Protein AF-A0A8S3FQ76-F1 (afdb_monomer)

Mean predicted aligned error: 9.75 Å

Organism: NCBI:txid392030

Nearest PDB structures (foldseek):
  3nsj-assembly1_A  TM=6.686E-01  e=3.987E-09  Mus musculus
  8b6v-assembly1_A  TM=6.939E-01  e=2.059E-08  Pseudomonas monteilii
  8b6u-assembly1_A  TM=6.834E-01  e=2.059E-08  Pseudomonas monteilii
  3ojy-assembly1_B  TM=6.465E-01  e=5.448E-08  Homo sapiens
  7nyd-assembly1_C  TM=5.808E-01  e=1.090E-04  Homo sapiens

Sequence (264 aa):
MLSKKSIPTVAASDAERLEPIVYLFRTEQDFVYLWEQDSGSWLGGELSHIKNMLHAHKTFFIENEAVAIVQHLYPLYTLEIKSTNTNLELNQYAQQAIGQLPFIYDTRTYKDFLDIWGTHVILETLIGGMHEQQALVKDCIFRSTYFTRGLTESELELRLKADLLSRTSMNDSYYDSRRRIILDHRIGGESNVSNIDQWKQSLNSKPALLKINKYTPWSDIVHNSIIKANLQTAITSRIKLAANTRIDELNQVQRYKLDALFVQ

pLDDT: mean 79.11, std 16.37, range [26.08, 97.69]

Solvent-accessible surface area (backbone atoms only — not comparable to full-atom values): 15129 Å² total; per-residue (Å²): 134,83,81,87,76,72,85,78,90,72,62,47,89,59,30,95,65,52,72,59,46,71,47,77,24,77,44,56,63,60,44,54,50,49,66,68,66,42,72,50,57,72,82,47,73,76,63,69,68,52,83,46,61,55,53,42,28,68,75,54,42,73,81,55,22,22,44,33,41,35,39,32,56,40,50,62,40,69,51,68,63,86,60,74,79,77,63,73,86,68,54,72,65,59,49,48,56,60,69,66,57,60,75,68,82,47,73,64,65,53,46,54,49,36,72,74,64,47,62,50,46,79,39,23,29,38,28,16,30,36,43,39,35,33,31,41,31,40,53,60,50,56,55,40,93,87,44,104,58,32,54,50,70,68,59,47,46,55,51,52,44,39,40,72,75,65,73,51,68,91,79,44,68,74,58,59,75,37,46,44,79,79,42,78,51,70,41,40,27,52,90,88,51,85,52,66,69,64,23,58,66,32,21,85,82,34,54,27,85,54,33,46,76,37,66,45,48,54,35,73,62,46,82,53,67,56,51,18,53,45,41,45,50,48,48,52,49,54,54,49,51,56,57,52,54,49,57,57,40,54,55,48,45,54,49,54,57,53,54,60,65,75,76,113

InterPro domains:
  IPR020864 Membrane attack complex component/perforin (MACPF) domain [PF01823] (65-236)
  IPR020864 Membrane attack complex component/perforin (MACPF) domain [PS51412] (1-254)
  IPR020864 Membrane attack complex component/perforin (MACPF) domain [SM00457] (67-240)

Structure (mmCIF, N/CA/C/O backbone):
data_AF-A0A8S3FQ76-F1
#
_entry.id   AF-A0A8S3FQ76-F1
#
loop_
_atom_site.group_PDB
_atom_site.id
_atom_site.type_symbol
_atom_site.label_atom_id
_atom_site.label_alt_id
_atom_site.label_comp_id
_atom_site.label_asym_id
_atom_site.label_entity_id
_atom_site.label_seq_id
_atom_site.pdbx_PDB_ins_code
_atom_site.Cartn_x
_atom_site.Cartn_y
_atom_site.Cartn_z
_atom_site.occupancy
_atom_site.B_iso_or_equiv
_atom_site.auth_seq_id
_atom_site.auth_comp_id
_atom_site.auth_asym_id
_atom_site.auth_atom_id
_atom_site.pdbx_PDB_model_num
ATOM 1 N N . MET A 1 1 ? 18.944 13.936 -3.926 1.00 26.08 1 MET A N 1
ATOM 2 C CA . MET A 1 1 ? 17.759 14.597 -3.339 1.00 26.08 1 MET A CA 1
ATOM 3 C C . MET A 1 1 ? 16.562 14.171 -4.168 1.00 26.08 1 MET A C 1
ATOM 5 O O . MET A 1 1 ? 16.383 14.705 -5.252 1.00 26.08 1 MET A O 1
ATOM 9 N N . LEU A 1 2 ? 15.820 13.156 -3.723 1.00 28.34 2 LEU A N 1
ATOM 10 C CA . LEU A 1 2 ? 14.602 12.721 -4.407 1.00 28.34 2 LEU A CA 1
ATOM 11 C C . LEU A 1 2 ? 13.498 13.754 -4.148 1.00 28.34 2 LEU A C 1
ATOM 13 O O . LEU A 1 2 ? 13.291 14.186 -3.011 1.00 28.34 2 LEU A O 1
ATOM 17 N N . SER A 1 3 ? 12.842 14.191 -5.221 1.00 28.03 3 SER A N 1
ATOM 18 C CA . SER A 1 3 ? 11.685 15.082 -5.164 1.00 28.03 3 SER A CA 1
ATOM 19 C C . SER A 1 3 ? 10.554 14.383 -4.410 1.00 28.03 3 SER A C 1
ATOM 21 O O . SER A 1 3 ? 10.112 13.304 -4.801 1.00 28.03 3 SER A O 1
ATOM 23 N N . LYS A 1 4 ? 10.102 14.995 -3.311 1.00 32.66 4 LYS A N 1
ATOM 24 C CA . LYS A 1 4 ? 8.936 14.562 -2.535 1.00 32.66 4 LYS A CA 1
ATOM 25 C C . LYS A 1 4 ? 7.679 14.724 -3.396 1.00 32.66 4 LYS A C 1
ATOM 27 O O . LYS A 1 4 ? 7.047 15.775 -3.362 1.00 32.66 4 LYS A O 1
ATOM 32 N N . LYS A 1 5 ? 7.309 13.706 -4.172 1.00 37.66 5 LYS A N 1
ATOM 33 C CA . LYS A 1 5 ? 5.981 13.638 -4.793 1.00 37.66 5 LYS A CA 1
ATOM 34 C C . LYS A 1 5 ? 5.039 12.939 -3.811 1.00 37.66 5 LYS A C 1
ATOM 36 O O . LYS A 1 5 ? 5.002 11.718 -3.737 1.00 37.66 5 LYS A O 1
ATOM 41 N N . SER A 1 6 ? 4.324 13.725 -3.008 1.00 36.56 6 SER A N 1
ATOM 42 C CA . SER A 1 6 ? 3.161 13.236 -2.261 1.00 36.56 6 SER A CA 1
ATOM 43 C C . SER A 1 6 ? 2.069 12.805 -3.239 1.00 36.56 6 SER A C 1
ATOM 45 O O . SER A 1 6 ? 1.857 13.496 -4.237 1.00 36.56 6 SER A O 1
ATOM 47 N N . ILE A 1 7 ? 1.336 11.729 -2.936 1.00 41.03 7 ILE A N 1
ATOM 48 C CA . ILE A 1 7 ? 0.125 11.373 -3.690 1.00 41.03 7 ILE A CA 1
ATOM 49 C C . ILE A 1 7 ? -0.867 12.529 -3.551 1.00 41.03 7 ILE A C 1
ATOM 51 O O . ILE A 1 7 ? -1.273 12.823 -2.419 1.00 41.03 7 ILE A O 1
ATOM 55 N N . PRO A 1 8 ? -1.251 13.197 -4.651 1.00 38.00 8 PRO A N 1
ATOM 56 C CA . PRO A 1 8 ? -2.148 14.334 -4.577 1.00 38.00 8 PRO A CA 1
ATOM 57 C C . PRO A 1 8 ? -3.489 13.910 -3.966 1.00 38.00 8 PRO A C 1
ATOM 59 O O . PRO A 1 8 ? -4.050 12.863 -4.295 1.00 38.00 8 PRO A O 1
ATOM 62 N N . THR A 1 9 ? -3.991 14.716 -3.035 1.00 39.69 9 THR A N 1
ATOM 63 C CA . THR A 1 9 ? -5.349 14.589 -2.503 1.00 39.69 9 THR A CA 1
ATOM 64 C C . THR A 1 9 ? -6.285 15.162 -3.559 1.00 39.69 9 THR A C 1
ATOM 66 O O . THR A 1 9 ? -6.394 16.378 -3.686 1.00 39.69 9 THR A O 1
ATOM 69 N N . VAL A 1 10 ? -6.879 14.304 -4.385 1.00 43.31 10 VAL A N 1
ATOM 70 C CA . VAL A 1 10 ? -7.708 14.739 -5.517 1.00 43.31 10 VAL A CA 1
ATOM 71 C C . VAL A 1 10 ? -9.179 14.524 -5.193 1.00 43.31 10 VAL A C 1
ATOM 73 O O . VAL A 1 10 ? -9.569 13.456 -4.721 1.00 43.31 10 VAL A O 1
ATOM 76 N N . ALA A 1 11 ? -9.994 15.555 -5.420 1.00 42.47 11 ALA A N 1
ATOM 77 C CA . ALA A 1 11 ? -11.442 15.446 -5.340 1.00 42.47 11 ALA A CA 1
ATOM 78 C C . ALA A 1 11 ? -11.947 14.516 -6.455 1.00 42.47 11 ALA A C 1
ATOM 80 O O . ALA A 1 11 ? -11.463 14.569 -7.582 1.00 42.47 11 ALA A O 1
ATOM 81 N N . ALA A 1 12 ? -12.950 13.684 -6.165 1.00 42.94 12 ALA A N 1
ATOM 82 C CA . ALA A 1 12 ? -13.504 12.716 -7.118 1.00 42.94 12 ALA A CA 1
ATOM 83 C C . ALA A 1 12 ? -13.986 13.331 -8.455 1.00 42.94 12 ALA A C 1
ATOM 85 O O . ALA A 1 12 ? -14.132 12.615 -9.438 1.00 42.94 12 ALA A O 1
ATOM 86 N N . SER A 1 13 ? -14.202 14.650 -8.520 1.00 40.16 13 SER A N 1
ATOM 87 C CA . SER A 1 13 ? -14.577 15.375 -9.741 1.00 40.16 13 SER A CA 1
ATOM 88 C C . SER A 1 13 ? -13.436 15.591 -10.744 1.00 40.16 13 SER A C 1
ATOM 90 O O . SER A 1 13 ? -13.717 15.913 -11.892 1.00 40.16 13 SER A O 1
ATOM 92 N N . ASP A 1 14 ? -12.173 15.393 -10.351 1.00 42.69 14 ASP A N 1
ATOM 93 C CA . ASP A 1 14 ? -10.998 15.564 -11.228 1.00 42.69 14 ASP A CA 1
ATOM 94 C C . ASP A 1 14 ? -10.453 14.209 -11.746 1.00 42.69 14 ASP A C 1
ATOM 96 O O . ASP A 1 14 ? -9.347 14.112 -12.283 1.00 42.69 14 ASP A O 1
ATOM 100 N N . ALA A 1 15 ? -11.248 13.146 -11.574 1.00 42.22 15 ALA A N 1
ATOM 101 C CA . ALA A 1 15 ? -10.879 11.738 -11.711 1.00 42.22 15 ALA A CA 1
ATOM 102 C C . ALA A 1 15 ? -10.402 11.277 -13.096 1.00 42.22 15 ALA A C 1
ATOM 104 O O . ALA A 1 15 ? -9.680 10.287 -13.189 1.00 42.22 15 ALA A O 1
ATOM 105 N N . GLU A 1 16 ? -10.766 11.977 -14.172 1.00 40.06 16 GLU A N 1
ATOM 106 C CA . GLU A 1 16 ? -10.376 11.588 -15.536 1.00 40.06 16 GLU A CA 1
ATOM 107 C C . GLU A 1 16 ? -8.914 11.934 -15.891 1.00 40.06 16 GLU A C 1
ATOM 109 O O . GLU A 1 16 ? -8.479 11.641 -17.003 1.00 40.06 16 GLU A O 1
ATOM 114 N N . ARG A 1 17 ? -8.141 12.583 -14.999 1.00 50.19 17 ARG A N 1
ATOM 115 C CA . ARG A 1 17 ? -6.857 13.225 -15.366 1.00 50.19 17 ARG A CA 1
ATOM 116 C C . ARG A 1 17 ? -5.687 12.999 -14.407 1.00 50.19 17 ARG A C 1
ATOM 118 O O . ARG A 1 17 ? -4.769 13.820 -14.361 1.00 50.19 17 ARG A O 1
ATOM 125 N N . LEU A 1 18 ? -5.680 11.914 -13.638 1.00 65.88 18 LEU A N 1
ATOM 126 C CA . LEU A 1 18 ? -4.495 11.589 -12.846 1.00 65.88 18 LEU A CA 1
ATOM 127 C C . LEU A 1 18 ? -3.457 10.885 -13.716 1.00 65.88 18 LEU A C 1
ATOM 129 O O . LEU A 1 18 ? -3.478 9.670 -13.862 1.00 65.88 18 LEU A O 1
ATOM 133 N N . GLU A 1 19 ? -2.537 11.670 -14.278 1.00 81.25 19 GLU A N 1
ATOM 134 C CA . GLU A 1 19 ? -1.322 11.153 -14.914 1.00 81.25 19 GLU A CA 1
ATOM 135 C C . GLU A 1 19 ? -0.674 10.063 -14.049 1.00 81.25 19 GLU A C 1
ATOM 137 O O . GLU A 1 19 ? -0.594 10.237 -12.824 1.00 81.25 19 GLU A O 1
ATOM 142 N N . PRO A 1 20 ? -0.162 8.969 -14.648 1.00 88.25 20 PRO A N 1
ATOM 143 C CA . PRO A 1 20 ? 0.472 7.929 -13.865 1.00 88.25 20 PRO A CA 1
ATOM 144 C C . PRO A 1 20 ? 1.609 8.495 -13.010 1.00 88.25 20 PRO A C 1
ATOM 146 O O . PRO A 1 20 ? 2.415 9.326 -13.454 1.00 88.25 20 PRO A O 1
ATOM 149 N N . ILE A 1 21 ? 1.673 8.038 -11.767 1.00 86.00 21 ILE A N 1
ATOM 150 C CA . ILE A 1 21 ? 2.694 8.411 -10.797 1.00 86.00 21 ILE A CA 1
ATOM 151 C C . ILE A 1 21 ? 3.799 7.362 -10.868 1.00 86.00 21 ILE A C 1
ATOM 153 O O . ILE A 1 21 ? 3.519 6.166 -10.893 1.00 86.00 21 ILE A O 1
ATOM 157 N N . VAL A 1 22 ? 5.053 7.815 -10.919 1.00 86.56 22 VAL A N 1
ATOM 158 C CA . VAL A 1 22 ? 6.229 6.941 -10.911 1.00 86.56 22 VAL A CA 1
ATOM 159 C C . VAL A 1 22 ? 6.988 7.134 -9.609 1.00 86.56 22 VAL A C 1
ATOM 161 O O . VAL A 1 22 ? 7.393 8.250 -9.277 1.00 86.56 22 VAL A O 1
ATOM 164 N N . TYR A 1 23 ? 7.229 6.027 -8.921 1.00 86.69 23 TYR A N 1
ATOM 165 C CA . TYR A 1 23 ? 8.162 5.919 -7.812 1.00 86.69 23 TYR A CA 1
ATOM 166 C C . TYR A 1 23 ? 9.391 5.160 -8.284 1.00 86.69 23 TYR A C 1
ATOM 168 O O . TYR A 1 23 ? 9.264 4.094 -8.879 1.00 86.69 23 TYR A O 1
ATOM 176 N N . LEU A 1 24 ? 10.575 5.707 -8.024 1.00 86.69 24 LEU A N 1
ATOM 177 C CA . LEU A 1 24 ? 11.847 5.087 -8.374 1.00 86.69 24 LEU A CA 1
ATOM 178 C C . LEU A 1 24 ? 12.699 4.957 -7.115 1.00 86.69 24 LEU A C 1
ATOM 180 O O . LEU A 1 24 ? 13.081 5.956 -6.506 1.00 86.69 24 LEU A O 1
ATOM 184 N N . PHE A 1 25 ? 13.028 3.723 -6.763 1.00 86.44 25 PHE A N 1
ATOM 185 C CA . PHE A 1 25 ? 13.837 3.373 -5.608 1.00 86.44 25 PHE A CA 1
ATOM 186 C C . PHE A 1 25 ? 15.150 2.786 -6.088 1.00 86.44 25 PHE A C 1
ATOM 188 O O . PHE A 1 25 ? 15.182 1.730 -6.713 1.00 86.44 25 PHE A O 1
ATOM 195 N N . ARG A 1 26 ? 16.252 3.468 -5.789 1.00 85.31 26 ARG A N 1
ATOM 196 C CA . ARG A 1 26 ? 17.594 2.970 -6.120 1.00 85.31 26 ARG A CA 1
ATOM 197 C C . ARG A 1 26 ? 18.199 2.125 -5.009 1.00 85.31 26 ARG A C 1
ATOM 199 O O . ARG A 1 26 ? 19.195 1.449 -5.231 1.00 85.31 26 ARG A O 1
ATOM 206 N N . THR A 1 27 ? 17.614 2.186 -3.818 1.00 79.94 27 THR A N 1
ATOM 207 C CA . THR A 1 27 ? 18.082 1.458 -2.644 1.00 79.94 27 THR A CA 1
ATOM 208 C C . THR A 1 27 ? 16.909 0.849 -1.891 1.00 79.94 27 THR A C 1
ATOM 210 O O . THR A 1 27 ? 15.790 1.369 -1.923 1.00 79.94 27 THR A O 1
ATOM 213 N N . GLU A 1 28 ? 17.176 -0.226 -1.148 1.00 76.81 28 GLU A N 1
ATOM 214 C CA . GLU A 1 28 ? 16.175 -0.827 -0.268 1.00 76.81 28 GLU A CA 1
ATOM 215 C C . GLU A 1 28 ? 15.739 0.119 0.866 1.00 76.81 28 GLU A C 1
ATOM 217 O O . GLU A 1 28 ? 14.625 0.006 1.372 1.00 76.81 28 GLU A O 1
ATOM 222 N N . GLN A 1 29 ? 16.589 1.082 1.241 1.00 75.00 29 GLN A N 1
ATOM 223 C CA . GLN A 1 29 ? 16.270 2.098 2.245 1.00 75.00 29 GLN A CA 1
ATOM 224 C C . GLN A 1 29 ? 15.248 3.108 1.724 1.00 75.00 29 GLN A C 1
ATOM 226 O O . GLN A 1 29 ? 14.269 3.369 2.421 1.00 75.00 29 GLN A O 1
ATOM 231 N N . ASP A 1 30 ? 15.436 3.631 0.506 1.00 77.12 30 ASP A N 1
ATOM 232 C CA . ASP A 1 30 ? 14.462 4.531 -0.132 1.00 77.12 30 ASP A CA 1
ATOM 233 C C . ASP A 1 30 ? 13.100 3.838 -0.272 1.00 77.12 30 ASP A C 1
ATOM 235 O O . ASP A 1 30 ? 12.051 4.441 -0.040 1.00 77.12 30 ASP A O 1
ATOM 239 N N . PHE A 1 31 ? 13.138 2.549 -0.618 1.00 74.56 31 PHE A N 1
ATOM 240 C CA . PHE A 1 31 ? 11.964 1.704 -0.779 1.00 74.56 31 PHE A CA 1
ATOM 241 C C . PHE A 1 31 ? 11.193 1.504 0.534 1.00 74.56 31 PHE A C 1
ATOM 243 O O . PHE A 1 31 ? 10.008 1.831 0.617 1.00 74.56 31 PHE A O 1
ATOM 250 N N . VAL A 1 32 ? 11.865 1.020 1.584 1.00 69.12 32 VAL A N 1
ATOM 251 C CA . VAL A 1 32 ? 11.232 0.784 2.892 1.00 69.12 32 VAL A CA 1
ATOM 252 C C . VAL A 1 32 ? 10.772 2.097 3.532 1.00 69.12 32 VAL A C 1
ATOM 254 O O . VAL A 1 32 ? 9.711 2.132 4.145 1.00 69.12 32 VAL A O 1
ATOM 257 N N . TYR A 1 33 ? 11.515 3.195 3.353 1.00 71.25 33 TYR A N 1
ATOM 258 C CA . TYR A 1 33 ? 11.132 4.500 3.895 1.00 71.25 33 TYR A CA 1
ATOM 259 C C . TYR A 1 33 ? 9.786 4.992 3.347 1.00 71.25 33 TYR A C 1
ATOM 261 O O . TYR A 1 33 ? 8.942 5.442 4.123 1.00 71.25 33 TYR A O 1
ATOM 269 N N . LEU A 1 34 ? 9.561 4.904 2.030 1.00 66.06 34 LEU A N 1
ATOM 270 C CA . LEU A 1 34 ? 8.283 5.315 1.445 1.00 66.06 34 LEU A CA 1
ATOM 271 C C . LEU A 1 34 ? 7.144 4.397 1.902 1.00 66.06 34 LEU A C 1
ATOM 273 O O . LEU A 1 34 ? 6.086 4.894 2.274 1.00 66.06 34 LEU A O 1
ATOM 277 N N . TRP A 1 35 ? 7.382 3.083 1.948 1.00 60.22 35 TRP A N 1
ATOM 278 C CA . TRP A 1 35 ? 6.399 2.105 2.427 1.00 60.22 35 TRP A CA 1
ATOM 279 C C . TRP A 1 35 ? 5.857 2.423 3.827 1.00 60.22 35 TRP A C 1
ATOM 281 O O . TRP A 1 35 ? 4.693 2.169 4.118 1.00 60.22 35 TRP A O 1
ATOM 291 N N . GLU A 1 36 ? 6.676 3.021 4.687 1.00 60.09 36 GLU A N 1
ATOM 292 C CA . GLU A 1 36 ? 6.292 3.335 6.064 1.00 60.09 36 GLU A CA 1
ATOM 293 C C . GLU A 1 36 ? 5.732 4.746 6.253 1.00 60.09 36 GLU A C 1
ATOM 295 O O . GLU A 1 36 ? 4.965 4.980 7.186 1.00 60.09 36 GLU A O 1
ATOM 300 N N . GLN A 1 37 ? 6.153 5.707 5.428 1.00 60.06 37 GLN A N 1
ATOM 301 C CA . GLN A 1 37 ? 5.663 7.086 5.502 1.00 60.06 37 GLN A CA 1
ATOM 302 C C . GLN A 1 37 ? 4.313 7.250 4.806 1.00 60.06 37 GLN A C 1
ATOM 304 O O . GLN A 1 37 ? 3.513 8.102 5.208 1.00 60.06 37 GLN A O 1
ATOM 309 N N . ASP A 1 38 ? 4.045 6.453 3.771 1.00 52.53 38 ASP A N 1
ATOM 310 C CA . ASP A 1 38 ? 2.826 6.584 2.986 1.00 52.53 38 ASP A CA 1
ATOM 311 C C . ASP A 1 38 ? 1.656 5.908 3.719 1.00 52.53 38 ASP A C 1
ATOM 313 O O . ASP A 1 38 ? 1.347 4.727 3.568 1.00 52.53 38 ASP A O 1
ATOM 317 N N . SER A 1 39 ? 1.060 6.709 4.603 1.00 46.12 39 SER A N 1
ATOM 318 C CA . SER A 1 39 ? 0.077 6.395 5.642 1.00 46.12 39 SER A CA 1
ATOM 319 C C . SER A 1 39 ? -1.245 5.847 5.077 1.00 46.12 39 SER A C 1
ATOM 321 O O . SER A 1 39 ? -2.281 6.501 5.157 1.00 46.12 39 SER A O 1
ATOM 323 N N . GLY A 1 40 ? -1.220 4.644 4.501 1.00 46.38 40 GLY A N 1
ATOM 324 C CA . GLY A 1 40 ? -2.387 4.012 3.879 1.00 46.38 40 GLY A CA 1
ATOM 325 C C . GLY A 1 40 ? -2.471 4.172 2.361 1.00 46.38 40 GLY A C 1
ATOM 326 O O . GLY A 1 40 ? -3.561 4.028 1.798 1.00 46.38 40 GLY A O 1
ATOM 327 N N . SER A 1 41 ? -1.346 4.449 1.701 1.00 51.62 41 SER A N 1
ATOM 328 C CA . SER A 1 41 ? -1.237 4.400 0.242 1.00 51.62 41 SER A CA 1
ATOM 329 C C . SER A 1 41 ? -0.807 2.999 -0.179 1.00 51.62 41 SER A C 1
ATOM 331 O O . SER A 1 41 ? 0.215 2.478 0.267 1.00 51.62 41 SER A O 1
ATOM 333 N N . TRP A 1 42 ? -1.624 2.345 -0.996 1.00 52.91 42 TRP A N 1
ATOM 334 C CA . TRP A 1 42 ? -1.342 0.992 -1.453 1.00 52.91 42 TRP A CA 1
ATOM 335 C C . TRP A 1 42 ? -0.188 1.029 -2.468 1.00 52.91 42 TRP A C 1
ATOM 337 O O . TRP A 1 42 ? -0.354 1.545 -3.567 1.00 52.91 42 TRP A O 1
ATOM 347 N N . LEU A 1 43 ? 0.987 0.504 -2.094 1.00 56.25 43 LEU A N 1
ATOM 348 C CA . LEU A 1 43 ? 2.141 0.321 -3.001 1.00 56.25 43 LEU A CA 1
ATOM 349 C C . LEU A 1 43 ? 2.093 -0.998 -3.796 1.00 56.25 43 LEU A C 1
ATOM 351 O O . LEU A 1 43 ? 3.007 -1.269 -4.566 1.00 56.25 43 LEU A O 1
ATOM 355 N N . GLY A 1 44 ? 1.045 -1.794 -3.560 1.00 58.09 44 GLY A N 1
ATOM 356 C CA . GLY A 1 44 ? 0.610 -2.916 -4.381 1.00 58.09 44 GLY A CA 1
ATOM 357 C C . GLY A 1 44 ? 1.551 -4.092 -4.620 1.00 58.09 44 GLY A C 1
ATOM 358 O O . GLY A 1 44 ? 2.735 -4.100 -4.303 1.00 58.09 44 GLY A O 1
ATOM 359 N N . GLY A 1 45 ? 0.973 -5.183 -5.122 1.00 57.09 45 GLY A N 1
ATOM 360 C CA . GLY A 1 45 ? 1.733 -6.243 -5.791 1.00 57.09 45 GLY A CA 1
ATOM 361 C C . GLY A 1 45 ? 2.668 -7.099 -4.938 1.00 57.09 45 GLY A C 1
ATOM 362 O O . GLY A 1 45 ? 2.405 -7.335 -3.759 1.00 57.09 45 GLY A O 1
ATOM 363 N N . GLU A 1 46 ? 3.781 -7.559 -5.527 1.00 52.22 46 GLU A N 1
ATOM 364 C CA . GLU A 1 46 ? 4.827 -8.316 -4.811 1.00 52.22 46 GLU A CA 1
ATOM 365 C C . GLU A 1 46 ? 5.397 -7.528 -3.621 1.00 52.22 46 GLU A C 1
ATOM 367 O O . GLU A 1 46 ? 5.815 -8.108 -2.618 1.00 52.22 46 GLU A O 1
ATOM 372 N N . LEU A 1 47 ? 5.325 -6.199 -3.686 1.00 59.09 47 LEU A N 1
ATOM 373 C CA . LEU A 1 47 ? 5.768 -5.284 -2.637 1.00 59.09 47 LEU A CA 1
ATOM 374 C C . LEU A 1 47 ? 4.893 -5.367 -1.388 1.00 59.09 47 LEU A C 1
ATOM 376 O O . LEU A 1 47 ? 5.409 -5.263 -0.278 1.00 59.09 47 LEU A O 1
ATOM 380 N N . SER A 1 48 ? 3.599 -5.667 -1.538 1.00 59.38 48 SER A N 1
ATOM 381 C CA . SER A 1 48 ? 2.710 -5.949 -0.402 1.00 59.38 48 SER A CA 1
ATOM 382 C C . SER A 1 48 ? 3.061 -7.248 0.342 1.00 59.38 48 SER A C 1
ATOM 384 O O . SER A 1 48 ? 2.638 -7.449 1.480 1.00 59.38 48 SER A O 1
ATOM 386 N N . HIS A 1 49 ? 3.861 -8.123 -0.279 1.00 61.41 49 HIS A N 1
ATOM 387 C CA . HIS A 1 49 ? 4.355 -9.370 0.306 1.00 61.41 49 HIS A CA 1
ATOM 388 C C . HIS A 1 49 ? 5.785 -9.260 0.847 1.00 61.41 49 HIS A C 1
ATOM 390 O O . HIS A 1 49 ? 6.324 -10.238 1.387 1.00 61.41 49 HIS A O 1
ATOM 396 N N . ILE A 1 50 ? 6.412 -8.085 0.736 1.00 67.06 50 ILE A N 1
ATOM 397 C CA . ILE A 1 50 ? 7.702 -7.835 1.363 1.00 67.06 50 ILE A CA 1
ATOM 398 C C . ILE A 1 50 ? 7.523 -7.826 2.873 1.00 67.06 50 ILE A C 1
ATOM 400 O O . ILE A 1 50 ? 6.682 -7.139 3.440 1.00 67.06 50 ILE A O 1
ATOM 404 N N . LYS A 1 51 ? 8.331 -8.663 3.520 1.00 65.94 51 LYS A N 1
ATOM 405 C CA . LYS A 1 51 ? 8.235 -8.939 4.954 1.00 65.94 51 LYS A CA 1
ATOM 406 C C . LYS A 1 51 ? 9.177 -8.052 5.751 1.00 65.94 51 LYS A C 1
ATOM 408 O O . LYS A 1 51 ? 8.875 -7.723 6.887 1.00 65.94 51 LYS A O 1
ATOM 413 N N . ASN A 1 52 ? 10.328 -7.738 5.158 1.00 67.19 52 ASN A N 1
ATOM 414 C CA . ASN A 1 52 ? 11.403 -6.985 5.779 1.00 67.19 52 ASN A CA 1
ATOM 415 C C . ASN A 1 52 ? 12.401 -6.461 4.744 1.00 67.19 52 ASN A C 1
ATOM 417 O O . ASN A 1 52 ? 12.373 -6.847 3.571 1.00 67.19 52 ASN A O 1
ATOM 421 N N . MET A 1 53 ? 13.319 -5.606 5.201 1.00 73.12 53 MET A N 1
ATOM 422 C CA . MET A 1 53 ? 14.338 -4.982 4.352 1.00 73.12 53 MET A CA 1
ATOM 423 C C . MET A 1 53 ? 15.283 -6.002 3.702 1.00 73.12 53 MET A C 1
ATOM 425 O O . MET A 1 53 ? 15.658 -5.838 2.543 1.00 73.12 53 MET A O 1
ATOM 429 N N . LEU A 1 54 ? 15.642 -7.081 4.407 1.00 75.88 54 LEU A N 1
ATOM 430 C CA . LEU A 1 54 ? 16.487 -8.138 3.844 1.00 75.88 54 LEU A CA 1
ATOM 431 C C . LEU A 1 54 ? 15.776 -8.883 2.707 1.00 75.88 54 LEU A C 1
ATOM 433 O O . LEU A 1 54 ? 16.402 -9.192 1.695 1.00 75.88 54 LEU A O 1
ATOM 437 N N . HIS A 1 55 ? 14.476 -9.151 2.857 1.00 75.56 55 HIS A N 1
ATOM 438 C CA . HIS A 1 55 ? 13.645 -9.720 1.803 1.00 75.56 55 HIS A CA 1
ATOM 439 C C . HIS A 1 55 ? 13.583 -8.759 0.611 1.00 75.56 55 HIS A C 1
ATOM 441 O O . HIS A 1 55 ? 13.890 -9.185 -0.492 1.00 75.56 55 HIS A O 1
ATOM 447 N N . ALA A 1 56 ? 13.330 -7.461 0.830 1.00 76.81 56 ALA A N 1
ATOM 448 C CA . ALA A 1 56 ? 13.359 -6.459 -0.242 1.00 76.81 56 ALA A CA 1
ATOM 449 C C . ALA A 1 56 ? 14.698 -6.454 -0.996 1.00 76.81 56 ALA A C 1
ATOM 451 O O . ALA A 1 56 ? 14.723 -6.498 -2.224 1.00 76.81 56 ALA A O 1
ATOM 452 N N . HIS A 1 57 ? 15.815 -6.455 -0.260 1.00 80.25 57 HIS A N 1
ATOM 453 C CA . HIS A 1 57 ? 17.152 -6.458 -0.844 1.00 80.25 57 HIS A CA 1
ATOM 454 C C . HIS A 1 57 ? 17.401 -7.703 -1.703 1.00 80.25 57 HIS A C 1
ATOM 456 O O . HIS A 1 57 ? 17.819 -7.585 -2.852 1.00 80.25 57 HIS A O 1
ATOM 462 N N . LYS A 1 58 ? 17.096 -8.891 -1.169 1.00 81.25 58 LYS A N 1
ATOM 463 C CA . LYS A 1 58 ? 17.279 -10.162 -1.882 1.00 81.25 58 LYS A CA 1
ATOM 464 C C . LYS A 1 58 ? 16.368 -10.301 -3.098 1.00 81.25 58 LYS A C 1
ATOM 466 O O . LYS A 1 58 ? 16.785 -10.912 -4.074 1.00 81.25 58 LYS A O 1
ATOM 471 N N . THR A 1 59 ? 15.155 -9.758 -3.035 1.00 77.62 59 THR A N 1
ATOM 472 C CA . THR A 1 59 ? 14.181 -9.872 -4.125 1.00 77.62 59 THR A CA 1
ATOM 473 C C . THR A 1 59 ? 14.476 -8.891 -5.256 1.00 77.62 59 THR A C 1
ATOM 475 O O . THR A 1 59 ? 14.329 -9.262 -6.417 1.00 77.62 59 THR A O 1
ATOM 478 N N . PHE A 1 60 ? 14.919 -7.666 -4.948 1.00 79.00 60 PHE A N 1
ATOM 479 C CA . PHE A 1 60 ? 14.963 -6.600 -5.956 1.00 79.00 60 PHE A CA 1
ATOM 480 C C . PHE A 1 60 ? 16.305 -5.893 -6.145 1.00 79.00 60 PHE A C 1
ATOM 482 O O . PHE A 1 60 ? 16.540 -5.335 -7.209 1.00 79.00 60 PHE A O 1
ATOM 489 N N . PHE A 1 61 ? 17.182 -5.879 -5.140 1.00 81.44 61 PHE A N 1
ATOM 490 C CA . PHE A 1 61 ? 18.381 -5.027 -5.151 1.00 81.44 61 PHE A CA 1
ATOM 491 C C . PHE A 1 61 ? 19.694 -5.818 -5.235 1.00 81.44 61 PHE A C 1
ATOM 493 O O . PHE A 1 61 ? 20.769 -5.220 -5.217 1.00 81.44 61 PHE A O 1
ATOM 500 N N . ILE A 1 62 ? 19.633 -7.150 -5.332 1.00 79.44 62 ILE A N 1
ATOM 501 C CA . ILE A 1 62 ? 20.824 -8.012 -5.335 1.00 79.44 62 ILE A CA 1
ATOM 502 C C . ILE A 1 62 ? 21.691 -7.835 -6.595 1.00 79.44 62 ILE A C 1
ATOM 504 O O . ILE A 1 62 ? 22.906 -7.993 -6.526 1.00 79.44 62 ILE A O 1
ATOM 508 N N . GLU A 1 63 ? 21.092 -7.450 -7.727 1.00 80.94 63 GLU A N 1
ATOM 509 C CA . GLU A 1 63 ? 21.780 -7.291 -9.020 1.00 80.94 63 GLU A CA 1
ATOM 510 C C . GLU A 1 63 ? 22.111 -5.826 -9.371 1.00 80.94 63 GLU A C 1
ATOM 512 O O . GLU A 1 63 ? 22.311 -5.497 -10.540 1.00 80.94 63 GLU A O 1
ATOM 517 N N . ASN A 1 64 ? 22.185 -4.926 -8.380 1.00 81.25 64 ASN A N 1
ATOM 518 C CA . ASN A 1 64 ? 22.313 -3.476 -8.610 1.00 81.25 64 ASN A CA 1
ATOM 519 C C . ASN A 1 64 ? 21.213 -2.941 -9.552 1.00 81.25 64 ASN A C 1
ATOM 521 O O . ASN A 1 64 ? 21.465 -2.178 -10.491 1.00 81.25 64 ASN A O 1
ATOM 525 N N . GLU A 1 65 ? 19.980 -3.376 -9.309 1.00 87.38 65 GLU A N 1
ATOM 526 C CA . GLU A 1 65 ? 18.787 -2.891 -9.993 1.00 87.38 65 GLU A CA 1
ATOM 527 C C . GLU A 1 65 ? 18.056 -1.882 -9.097 1.00 87.38 65 GLU A C 1
ATOM 529 O O . GLU A 1 65 ? 18.041 -1.991 -7.872 1.00 87.38 65 GLU A O 1
ATOM 534 N N . ALA A 1 66 ? 17.463 -0.873 -9.722 1.00 88.06 66 ALA A N 1
ATOM 535 C CA . ALA A 1 66 ? 16.483 0.006 -9.115 1.00 88.06 66 ALA A CA 1
ATOM 536 C C . ALA A 1 66 ? 15.081 -0.587 -9.302 1.00 88.06 66 ALA A C 1
ATOM 538 O O . ALA A 1 66 ? 14.778 -1.175 -10.340 1.00 88.06 66 ALA A O 1
ATOM 539 N N . VAL A 1 67 ? 14.205 -0.374 -8.326 1.00 88.25 67 VAL A N 1
ATOM 540 C CA . VAL A 1 67 ? 12.783 -0.720 -8.412 1.00 88.25 67 VAL A CA 1
ATOM 541 C C . VAL A 1 67 ? 12.010 0.504 -8.866 1.00 88.25 67 VAL A C 1
ATOM 543 O O . VAL A 1 67 ? 12.139 1.575 -8.278 1.00 88.25 67 VAL A O 1
ATOM 546 N N . ALA A 1 68 ? 11.176 0.347 -9.881 1.00 89.12 68 ALA A N 1
ATOM 547 C CA . ALA A 1 68 ? 10.207 1.341 -10.297 1.00 89.12 68 ALA A CA 1
ATOM 548 C C . ALA A 1 68 ? 8.784 0.823 -10.071 1.00 89.12 68 ALA A C 1
ATOM 550 O O . ALA A 1 68 ? 8.473 -0.306 -10.443 1.00 89.12 68 ALA A O 1
ATOM 551 N N . ILE A 1 69 ? 7.920 1.663 -9.505 1.00 87.25 69 ILE A N 1
ATOM 552 C CA . ILE A 1 69 ? 6.478 1.425 -9.409 1.00 87.25 69 ILE A CA 1
ATOM 553 C C . ILE A 1 69 ? 5.784 2.520 -10.203 1.00 87.25 69 ILE A C 1
ATOM 555 O O . ILE A 1 69 ? 6.027 3.705 -9.975 1.00 87.25 69 ILE A O 1
ATOM 559 N N . VAL A 1 70 ? 4.913 2.126 -11.121 1.00 89.25 70 VAL A N 1
ATOM 560 C CA . VAL A 1 70 ? 4.085 3.029 -11.916 1.00 89.25 70 VAL A CA 1
ATOM 561 C C . VAL A 1 70 ? 2.635 2.759 -11.568 1.00 89.25 70 VAL A C 1
ATOM 563 O O . VAL A 1 70 ? 2.169 1.637 -11.733 1.00 89.25 70 VAL A O 1
ATOM 566 N N . GLN A 1 71 ? 1.919 3.777 -11.106 1.00 88.00 71 GLN A N 1
ATOM 567 C CA . GLN A 1 71 ? 0.528 3.661 -10.677 1.00 88.00 71 GLN A CA 1
ATOM 568 C C . GLN A 1 71 ? -0.346 4.655 -11.431 1.00 88.00 71 GLN A C 1
ATOM 570 O O . GLN A 1 71 ? -0.055 5.848 -11.455 1.00 88.00 71 GLN A O 1
ATOM 575 N N . HIS A 1 72 ? -1.444 4.180 -12.008 1.00 89.44 72 HIS A N 1
ATOM 576 C CA . HIS A 1 72 ? -2.480 5.018 -12.603 1.00 89.44 72 HIS A CA 1
ATOM 577 C C . HIS A 1 72 ? -3.803 4.770 -11.885 1.00 89.44 72 HIS A C 1
ATOM 579 O O . HIS A 1 72 ? -4.403 3.697 -11.997 1.00 89.44 72 HIS A O 1
ATOM 585 N N . LEU A 1 73 ? -4.220 5.771 -11.112 1.00 86.75 73 LEU A N 1
ATOM 586 C CA . LEU A 1 73 ? -5.447 5.759 -10.327 1.00 86.75 73 LEU A CA 1
ATOM 587 C C . LEU A 1 73 ? -6.644 6.141 -11.200 1.00 86.75 73 LEU A C 1
ATOM 589 O O . LEU A 1 73 ? -6.597 7.122 -11.934 1.00 86.75 73 LEU A O 1
ATOM 593 N N . TYR A 1 74 ? -7.738 5.409 -11.028 1.00 88.44 74 TYR A N 1
ATOM 594 C CA . TYR A 1 74 ? -9.048 5.670 -11.618 1.00 88.44 74 TYR A CA 1
ATOM 595 C C . TYR A 1 74 ? -10.050 5.887 -10.477 1.00 88.44 74 TYR A C 1
ATOM 597 O O . TYR A 1 74 ? -10.795 4.964 -10.127 1.00 88.44 74 TYR A O 1
ATOM 605 N N . PRO A 1 75 ? -10.019 7.051 -9.805 1.00 86.06 75 PRO A N 1
ATOM 606 C CA . PRO A 1 75 ? -10.902 7.307 -8.677 1.00 86.06 75 PRO A CA 1
ATOM 607 C C . PRO A 1 75 ? -12.355 7.442 -9.143 1.00 86.06 75 PRO A C 1
ATOM 609 O O . PRO A 1 75 ? -12.625 7.957 -10.221 1.00 86.06 75 PRO A O 1
ATOM 612 N N . LEU A 1 76 ? -13.300 6.984 -8.326 1.00 88.75 76 LEU A N 1
ATOM 613 C CA . LEU A 1 76 ? -14.735 7.109 -8.597 1.00 88.75 76 LEU A CA 1
ATOM 614 C C . LEU A 1 76 ? -15.406 8.043 -7.596 1.00 88.75 76 LEU A C 1
ATOM 616 O O . LEU A 1 76 ? -16.150 8.940 -7.978 1.00 88.75 76 LEU A O 1
ATOM 620 N N . TYR A 1 77 ? -15.158 7.829 -6.306 1.00 87.06 77 TYR A N 1
ATOM 621 C CA . TYR A 1 77 ? -15.726 8.640 -5.234 1.00 87.06 77 TYR A CA 1
ATOM 622 C C . TYR A 1 77 ? -14.923 8.490 -3.943 1.00 87.06 77 TYR A C 1
ATOM 624 O O . TYR A 1 77 ? -14.194 7.518 -3.746 1.00 87.06 77 TYR A O 1
ATOM 632 N N . THR A 1 78 ? -15.089 9.450 -3.039 1.00 88.50 78 THR A N 1
ATOM 633 C CA . THR A 1 78 ? -14.604 9.346 -1.661 1.00 88.50 78 THR A CA 1
ATOM 634 C C . THR A 1 78 ? -15.749 8.869 -0.779 1.00 88.50 78 THR A C 1
ATOM 636 O O . THR A 1 78 ? -16.836 9.447 -0.803 1.00 88.50 78 THR A O 1
ATOM 639 N N . LEU A 1 79 ? -15.514 7.814 -0.003 1.00 88.38 79 LEU A N 1
ATOM 640 C CA . LEU A 1 79 ? -16.428 7.375 1.042 1.00 88.38 79 LEU A CA 1
ATOM 641 C C . LEU A 1 79 ? -15.967 7.977 2.365 1.00 88.38 79 LEU A C 1
ATOM 643 O O . LEU A 1 79 ? -14.866 7.688 2.826 1.00 88.38 79 LEU A O 1
ATOM 647 N N . GLU A 1 80 ? -16.822 8.796 2.968 1.00 89.50 80 GLU A N 1
ATOM 648 C CA . GLU A 1 80 ? -16.588 9.408 4.273 1.00 89.50 80 GLU A CA 1
ATOM 649 C C . GLU A 1 80 ? -17.687 8.984 5.246 1.00 89.50 80 GLU A C 1
ATOM 651 O O . GLU A 1 80 ? -18.883 9.151 4.988 1.00 89.50 80 GLU A O 1
ATOM 656 N N . ILE A 1 81 ? -17.280 8.460 6.399 1.00 84.94 81 I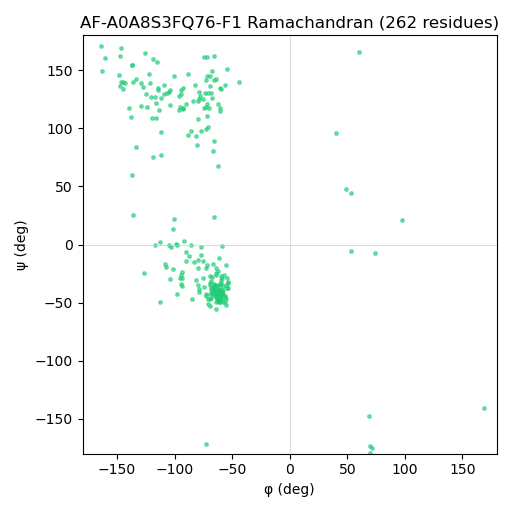LE A N 1
ATOM 657 C CA . ILE A 1 81 ? -18.183 8.222 7.514 1.00 84.94 81 ILE A CA 1
ATOM 658 C C . ILE A 1 81 ? -18.388 9.556 8.226 1.00 84.94 81 ILE A C 1
ATOM 660 O O . ILE A 1 81 ? -17.497 10.051 8.922 1.00 84.94 81 ILE A O 1
ATOM 664 N N . LYS A 1 82 ? -19.588 10.126 8.072 1.00 72.94 82 LYS A N 1
ATOM 665 C CA . LYS A 1 82 ? -20.021 11.335 8.784 1.00 72.94 82 LYS A CA 1
ATOM 666 C C . LYS A 1 82 ? -20.155 11.043 10.279 1.00 72.94 82 LYS A C 1
ATOM 668 O O . LYS A 1 82 ? -21.244 10.798 10.783 1.00 72.94 82 LYS A O 1
ATOM 673 N N . SER A 1 83 ? -19.037 11.051 10.993 1.00 60.28 83 SER A N 1
ATOM 674 C CA . SER A 1 83 ? -19.029 10.954 12.447 1.00 60.28 83 SER A CA 1
ATOM 675 C C . SER A 1 83 ? -19.195 12.352 13.029 1.00 60.28 83 SER A C 1
ATOM 677 O O . SER A 1 83 ? -18.242 13.126 13.127 1.00 60.28 83 SER A O 1
ATOM 679 N N . THR A 1 84 ? -20.422 12.706 13.402 1.00 53.84 84 THR A N 1
ATOM 680 C CA . THR A 1 84 ? -20.646 13.823 14.320 1.00 53.84 84 THR A CA 1
ATOM 681 C C . THR A 1 84 ? -20.206 13.361 15.703 1.00 53.84 84 THR A C 1
ATOM 683 O O . THR A 1 84 ? -20.936 12.627 16.356 1.00 53.84 84 THR A O 1
ATOM 686 N N . ASN A 1 85 ? -18.995 13.748 16.110 1.00 51.38 85 ASN A N 1
ATOM 687 C CA . ASN A 1 85 ? -18.435 13.594 17.454 1.00 51.38 85 ASN A CA 1
ATOM 688 C C . ASN A 1 85 ? -18.759 12.253 18.155 1.00 51.38 85 ASN A C 1
ATOM 690 O O . ASN A 1 85 ? -19.752 12.116 18.866 1.00 51.38 85 ASN A O 1
ATOM 694 N N . THR A 1 86 ? -17.831 11.298 18.051 1.00 53.91 86 THR A N 1
ATOM 695 C CA . THR A 1 86 ? -17.649 10.126 18.943 1.00 53.91 86 THR A CA 1
ATOM 696 C C . THR A 1 86 ? -18.632 8.952 18.868 1.00 53.91 86 THR A C 1
ATOM 698 O O . THR A 1 86 ? -18.325 7.912 19.443 1.00 53.91 86 THR A O 1
ATOM 701 N N . ASN A 1 87 ? -19.732 9.024 18.115 1.00 62.72 87 ASN A N 1
ATOM 702 C CA . ASN A 1 87 ? -20.670 7.896 18.002 1.00 62.72 87 ASN A CA 1
ATOM 703 C C . ASN A 1 87 ? -20.665 7.284 16.599 1.00 62.72 87 ASN A C 1
ATOM 705 O O . ASN A 1 87 ? -21.563 7.513 15.794 1.00 62.72 87 ASN A O 1
ATOM 709 N N . LEU A 1 88 ? -19.630 6.492 16.309 1.00 79.06 88 LEU A N 1
ATOM 710 C CA . LEU A 1 88 ? -19.670 5.559 15.184 1.00 79.06 88 LEU A CA 1
ATOM 711 C C . LEU A 1 88 ? -20.611 4.408 15.542 1.00 79.06 88 LEU A C 1
ATOM 713 O O . LEU A 1 88 ? -20.383 3.704 16.527 1.00 79.06 88 LEU A O 1
ATOM 717 N N . GLU A 1 89 ? -21.655 4.203 14.743 1.00 83.56 89 GLU A N 1
ATOM 718 C CA . GLU A 1 89 ? -22.525 3.039 14.892 1.00 83.56 89 GLU A CA 1
ATOM 719 C C . GLU A 1 89 ? -21.777 1.783 14.439 1.00 83.56 89 GLU A C 1
ATOM 721 O O . GLU A 1 89 ? -21.609 1.503 13.252 1.00 83.56 89 GLU A O 1
ATOM 726 N N . LEU A 1 90 ? -21.278 1.029 15.417 1.00 86.62 90 LEU A N 1
ATOM 727 C CA . LEU A 1 90 ? -20.630 -0.252 15.176 1.00 86.62 90 LEU A CA 1
ATOM 728 C C . LEU A 1 90 ? -21.667 -1.308 14.798 1.00 86.62 90 LEU A C 1
ATOM 730 O O . LEU A 1 90 ? -22.737 -1.377 15.401 1.00 86.62 90 LEU A O 1
ATOM 734 N N . ASN A 1 91 ? -21.328 -2.185 13.853 1.00 89.56 91 ASN A N 1
ATOM 735 C CA . ASN A 1 91 ? -22.160 -3.353 13.568 1.00 89.56 91 ASN A CA 1
ATOM 736 C C . ASN A 1 91 ? -22.176 -4.333 14.762 1.00 89.56 91 ASN A C 1
ATOM 738 O O . ASN A 1 91 ? -21.294 -4.300 15.624 1.00 89.56 91 ASN A O 1
ATOM 742 N N . GLN A 1 92 ? -23.155 -5.243 14.787 1.00 93.88 92 GLN A N 1
ATOM 743 C CA . GLN A 1 92 ? -23.339 -6.196 15.892 1.00 93.88 92 GLN A CA 1
ATOM 744 C C . GLN A 1 92 ? -22.089 -7.039 16.200 1.00 93.88 92 GLN A C 1
ATOM 746 O O . GLN A 1 92 ? -21.813 -7.328 17.360 1.00 93.88 92 GLN A O 1
ATOM 751 N N . TYR A 1 93 ? -21.305 -7.400 15.181 1.00 93.94 93 TYR A N 1
ATOM 752 C CA . TYR A 1 93 ? -20.117 -8.236 15.347 1.00 93.94 93 TYR A CA 1
ATOM 753 C C . TYR A 1 93 ? -18.980 -7.468 16.021 1.00 93.94 93 TYR A C 1
ATOM 755 O O . TYR A 1 93 ? -18.347 -7.985 16.938 1.00 93.94 93 TYR A O 1
ATOM 763 N N . ALA A 1 94 ? -18.758 -6.218 15.614 1.00 91.56 94 ALA A N 1
ATOM 764 C CA . ALA A 1 94 ? -17.772 -5.340 16.233 1.00 91.56 94 ALA A CA 1
ATOM 765 C C . ALA A 1 94 ? -18.150 -5.027 17.689 1.00 91.56 94 ALA A C 1
ATOM 767 O O . ALA A 1 94 ? -17.299 -5.091 18.575 1.00 91.56 94 ALA A O 1
ATOM 768 N N . GLN A 1 95 ? -19.435 -4.760 17.953 1.00 92.19 95 GLN A N 1
ATOM 769 C CA . GLN A 1 95 ? -19.939 -4.548 19.313 1.00 92.19 95 GLN A CA 1
ATOM 770 C C . GLN A 1 95 ? -19.710 -5.774 20.205 1.00 92.19 95 GLN A C 1
ATOM 772 O O . GLN A 1 95 ? -19.206 -5.639 21.319 1.00 92.19 95 GLN A O 1
ATOM 777 N N . GLN A 1 96 ? -20.033 -6.973 19.710 1.00 94.12 96 GLN A N 1
ATOM 778 C CA . GLN A 1 96 ? -19.805 -8.223 20.438 1.00 94.12 96 GLN A CA 1
ATOM 779 C C . GLN A 1 96 ?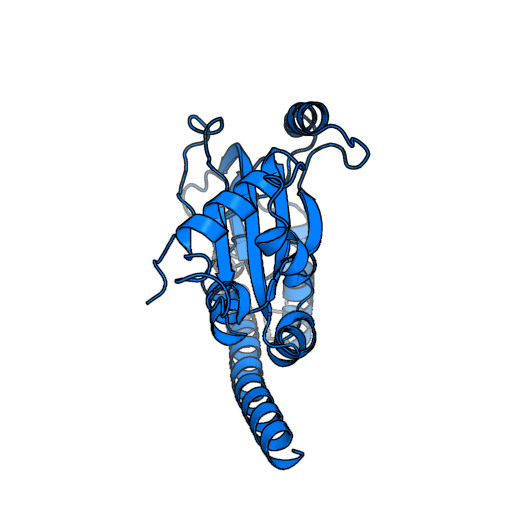 -18.318 -8.479 20.689 1.00 94.12 96 GLN A C 1
ATOM 781 O O . GLN A 1 96 ? -17.950 -8.830 21.806 1.00 94.12 96 GLN A O 1
ATOM 786 N N . ALA A 1 97 ? -17.461 -8.266 19.687 1.00 94.31 97 ALA A N 1
ATOM 787 C CA . ALA A 1 97 ? -16.020 -8.457 19.825 1.00 94.31 97 ALA A CA 1
ATOM 788 C C . ALA A 1 97 ? -15.422 -7.534 20.898 1.00 94.31 97 ALA A C 1
ATOM 790 O O . ALA A 1 97 ? -14.661 -7.993 21.745 1.00 94.31 97 ALA A O 1
ATOM 791 N N . ILE A 1 98 ? -15.819 -6.256 20.919 1.00 94.12 98 ILE A N 1
ATOM 792 C CA . ILE A 1 98 ? -15.416 -5.314 21.975 1.00 94.12 98 ILE A CA 1
ATOM 793 C C . ILE A 1 98 ? -15.978 -5.743 23.334 1.00 94.12 98 ILE A C 1
ATOM 795 O O . ILE A 1 98 ? -15.264 -5.692 24.332 1.00 94.12 98 ILE A O 1
ATOM 799 N N . GLY A 1 99 ? -17.236 -6.189 23.381 1.00 93.12 99 GLY A N 1
ATOM 800 C CA . GLY A 1 99 ? -17.890 -6.650 24.607 1.00 93.12 99 GLY A CA 1
ATOM 801 C C . GLY A 1 99 ? -17.254 -7.896 25.233 1.00 93.12 99 GLY A C 1
ATOM 802 O O . GLY A 1 99 ? -17.447 -8.134 26.422 1.00 93.12 99 GLY A O 1
ATOM 803 N N . GLN A 1 100 ? -16.487 -8.673 24.463 1.00 94.75 100 GLN A N 1
ATOM 804 C CA . GLN A 1 100 ? -15.748 -9.842 24.951 1.00 94.75 100 GLN A CA 1
ATOM 805 C C . GLN A 1 100 ? -14.324 -9.524 25.425 1.00 94.75 100 GLN A C 1
ATOM 807 O O . GLN A 1 100 ? -13.662 -10.400 25.984 1.00 94.75 100 GLN A O 1
ATOM 812 N N . LEU A 1 101 ? -13.836 -8.294 25.235 1.00 97.00 101 LEU A N 1
ATOM 813 C CA . LEU A 1 101 ? -12.514 -7.913 25.723 1.00 97.00 101 LEU A CA 1
ATOM 814 C C . LEU A 1 101 ? -12.501 -7.873 27.262 1.00 97.00 101 LEU A C 1
ATOM 816 O O . LEU A 1 101 ? -13.372 -7.245 27.870 1.00 97.00 101 LEU A O 1
ATOM 820 N N . PRO A 1 102 ? -11.515 -8.507 27.924 1.00 96.81 102 PRO A N 1
ATOM 821 C CA . PRO A 1 102 ? -11.465 -8.533 29.376 1.00 96.81 102 PRO A CA 1
ATOM 822 C C . PRO A 1 102 ? -11.073 -7.163 29.943 1.00 96.81 102 PRO A C 1
ATOM 824 O O . PRO A 1 102 ? -10.247 -6.438 29.377 1.00 96.81 102 PRO A O 1
ATOM 827 N N . PHE A 1 103 ? -11.645 -6.823 31.103 1.00 96.81 103 PHE A N 1
ATOM 828 C CA . PHE A 1 103 ? -11.291 -5.609 31.848 1.00 96.81 103 PHE A CA 1
ATOM 829 C C . PHE A 1 103 ? -9.861 -5.661 32.396 1.00 96.81 103 PHE A C 1
ATOM 831 O O . PHE A 1 103 ? -9.161 -4.651 32.406 1.00 96.81 103 PHE A O 1
ATOM 838 N N . ILE A 1 104 ? -9.413 -6.842 32.826 1.00 96.88 104 ILE A N 1
ATOM 839 C CA . ILE A 1 104 ? -8.011 -7.077 33.172 1.00 96.88 104 ILE A CA 1
ATOM 840 C C . ILE A 1 104 ? -7.245 -7.255 31.864 1.00 96.88 104 ILE A C 1
ATOM 842 O O . ILE A 1 104 ? -7.647 -8.054 31.020 1.00 96.88 104 ILE A O 1
ATOM 846 N N . TYR A 1 105 ? -6.158 -6.502 31.696 1.00 96.25 105 TYR A N 1
ATOM 847 C CA . TYR A 1 105 ? -5.356 -6.562 30.482 1.00 96.25 105 TYR A CA 1
ATOM 848 C C . TYR A 1 105 ? -4.793 -7.971 30.264 1.00 96.25 105 TYR A C 1
ATOM 850 O O . TYR A 1 105 ? -3.952 -8.439 31.032 1.00 96.25 105 TYR A O 1
ATOM 858 N N . ASP A 1 106 ? -5.244 -8.617 29.191 1.00 95.88 106 ASP A N 1
ATOM 859 C CA . ASP A 1 106 ? -4.715 -9.888 28.713 1.00 95.88 106 ASP A CA 1
ATOM 860 C C . ASP A 1 106 ? -4.089 -9.701 27.329 1.00 95.88 106 ASP A C 1
ATOM 862 O O . ASP A 1 106 ? -4.779 -9.504 26.327 1.00 95.88 106 ASP A O 1
ATOM 866 N N . THR A 1 107 ? -2.761 -9.778 27.269 1.00 94.56 107 THR A N 1
ATOM 867 C CA . THR A 1 107 ? -1.995 -9.534 26.041 1.00 94.56 107 THR A CA 1
ATOM 868 C C . THR A 1 107 ? -2.466 -10.405 24.877 1.00 94.56 107 THR A C 1
ATOM 870 O O . THR A 1 107 ? -2.487 -9.934 23.741 1.00 94.56 107 THR A O 1
ATOM 873 N N . ARG A 1 108 ? -2.841 -11.665 25.136 1.00 95.38 108 ARG A N 1
ATOM 874 C CA . ARG A 1 108 ? -3.247 -12.601 24.085 1.00 95.38 108 ARG A CA 1
ATOM 875 C C . ARG A 1 108 ? -4.584 -12.202 23.472 1.00 95.38 108 ARG A C 1
ATOM 877 O O . ARG A 1 108 ? -4.648 -12.011 22.265 1.00 95.38 108 ARG A O 1
ATOM 884 N N . THR A 1 109 ? -5.611 -11.997 24.289 1.00 96.31 109 THR A N 1
ATOM 885 C CA . THR A 1 109 ? -6.957 -11.658 23.807 1.00 96.31 109 THR A CA 1
ATOM 886 C C . THR A 1 109 ? -6.969 -10.334 23.044 1.00 96.31 109 THR A C 1
ATOM 888 O O . THR A 1 109 ? -7.571 -10.233 21.976 1.00 96.31 109 THR A O 1
ATOM 891 N N . TYR A 1 110 ? -6.256 -9.316 23.538 1.00 96.75 110 TYR A N 1
ATOM 892 C CA . TYR A 1 110 ? -6.157 -8.038 22.828 1.00 96.75 110 TYR A CA 1
ATOM 893 C C . TYR A 1 110 ? -5.340 -8.157 21.537 1.00 96.75 110 TYR A C 1
ATOM 895 O O . TYR A 1 110 ? -5.672 -7.508 20.547 1.00 96.75 110 TYR A O 1
ATOM 903 N N . LYS A 1 111 ? -4.297 -8.996 21.505 1.00 94.25 111 LYS A N 1
ATOM 904 C CA . LYS A 1 111 ? -3.574 -9.289 20.263 1.00 94.25 111 LYS A CA 1
ATOM 905 C C . LYS A 1 111 ? -4.490 -9.959 19.239 1.00 94.25 111 LYS A C 1
ATOM 907 O O . LYS A 1 111 ? -4.534 -9.486 18.107 1.00 94.25 111 LYS A O 1
ATOM 912 N N . ASP A 1 112 ? -5.232 -10.986 19.646 1.00 94.62 112 ASP A N 1
ATOM 913 C CA . ASP A 1 112 ? -6.147 -11.729 18.775 1.00 94.62 112 ASP A CA 1
ATOM 914 C C . ASP A 1 112 ? -7.235 -10.797 18.208 1.00 94.62 112 ASP A C 1
ATOM 916 O O . ASP A 1 112 ? -7.527 -10.828 17.013 1.00 94.62 112 ASP A O 1
ATOM 920 N N . PHE A 1 113 ? -7.765 -9.879 19.026 1.00 95.75 113 PHE A N 1
ATOM 921 C CA . PHE A 1 113 ? -8.673 -8.829 18.554 1.00 95.75 113 PHE A CA 1
ATOM 922 C C . PHE A 1 113 ? -8.033 -7.961 17.461 1.00 95.75 113 PHE A C 1
ATOM 924 O O . PHE A 1 113 ? -8.630 -7.767 16.403 1.00 95.75 113 PHE A O 1
ATOM 931 N N . LEU A 1 114 ? -6.812 -7.463 17.684 1.00 94.38 114 LEU A N 1
ATOM 932 C CA . LEU A 1 114 ? -6.105 -6.619 16.712 1.00 94.38 114 LEU A CA 1
ATOM 933 C C . LEU A 1 114 ? -5.673 -7.385 15.450 1.00 94.38 114 LEU A C 1
ATOM 935 O O . LEU A 1 114 ? -5.530 -6.770 14.396 1.00 94.38 114 LEU A O 1
ATOM 939 N N . ASP A 1 115 ? -5.445 -8.696 15.541 1.00 90.06 115 ASP A N 1
ATOM 940 C CA . ASP A 1 115 ? -5.150 -9.554 14.386 1.00 90.06 115 ASP A CA 1
ATOM 941 C C . ASP A 1 115 ? -6.377 -9.726 13.478 1.00 90.06 115 ASP A C 1
ATOM 943 O O . ASP A 1 115 ? -6.227 -9.796 12.261 1.00 90.06 115 ASP A O 1
ATOM 947 N N . ILE A 1 116 ? -7.585 -9.737 14.052 1.00 91.75 116 ILE A N 1
ATOM 948 C CA . ILE A 1 116 ? -8.842 -9.885 13.304 1.00 91.75 116 ILE A CA 1
ATOM 949 C C . ILE A 1 116 ? -9.346 -8.538 12.771 1.00 91.75 116 ILE A C 1
ATOM 951 O O . ILE A 1 116 ? -9.741 -8.433 11.612 1.00 91.75 116 ILE A O 1
ATOM 955 N N . TRP A 1 117 ? -9.355 -7.507 13.616 1.00 92.19 117 TRP A N 1
ATOM 956 C CA . TRP A 1 117 ? -10.026 -6.231 13.337 1.00 92.19 117 TRP A CA 1
ATOM 957 C C . TRP A 1 117 ? -9.074 -5.102 12.936 1.00 92.19 117 TRP A C 1
ATOM 959 O O . TRP A 1 117 ? -9.515 -3.985 12.658 1.00 92.19 117 TRP A O 1
ATOM 969 N N . GLY A 1 118 ? -7.768 -5.366 12.928 1.00 90.94 118 GLY A N 1
ATOM 970 C CA . GLY A 1 118 ? -6.749 -4.347 12.723 1.00 90.94 118 GLY A CA 1
ATOM 971 C C .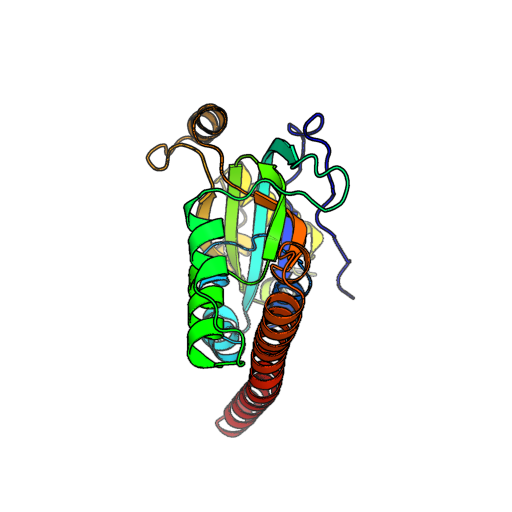 GLY A 1 118 ? -6.605 -3.400 13.917 1.00 90.94 118 GLY A C 1
ATOM 972 O O . GLY A 1 118 ? -7.212 -3.560 14.973 1.00 90.94 118 GLY A O 1
ATOM 973 N N . THR A 1 119 ? -5.757 -2.386 13.755 1.00 90.94 119 THR A N 1
ATOM 974 C CA . THR A 1 119 ? -5.466 -1.389 14.803 1.00 90.94 119 THR A CA 1
ATOM 975 C C . THR A 1 119 ? -6.332 -0.137 14.708 1.00 90.94 119 THR A C 1
ATOM 977 O O . THR A 1 119 ? -6.540 0.542 15.715 1.00 90.94 119 THR A O 1
ATOM 980 N N . HIS A 1 120 ? -6.852 0.155 13.518 1.00 90.31 120 HIS A N 1
ATOM 981 C CA . HIS A 1 120 ? -7.601 1.367 13.214 1.00 90.31 120 HIS A CA 1
ATOM 982 C C . HIS A 1 120 ? -8.832 1.047 12.370 1.00 90.31 120 HIS A C 1
ATOM 984 O O . HIS A 1 120 ? -8.847 0.081 11.610 1.00 90.31 120 HIS A O 1
ATOM 990 N N . VAL A 1 121 ? -9.832 1.915 12.475 1.00 88.75 121 VAL A N 1
ATOM 991 C CA . VAL A 1 121 ? -11.019 1.935 11.624 1.00 88.75 121 VAL A CA 1
ATOM 992 C C . VAL A 1 121 ? -10.888 3.077 10.628 1.00 88.75 121 VAL A C 1
ATOM 994 O O . VAL A 1 121 ? -10.539 4.203 10.987 1.00 88.75 121 VAL A O 1
ATOM 997 N N . ILE A 1 122 ? -11.166 2.774 9.365 1.00 88.25 122 ILE A N 1
ATOM 998 C CA . ILE A 1 122 ? -11.130 3.729 8.259 1.00 88.25 122 ILE A CA 1
ATOM 999 C C . ILE A 1 122 ? -12.365 4.630 8.349 1.00 88.25 122 ILE A C 1
ATOM 1001 O O . ILE A 1 122 ? -13.490 4.140 8.405 1.00 88.25 122 ILE A O 1
ATOM 1005 N N . LEU A 1 123 ? -12.147 5.944 8.371 1.00 86.31 123 LEU A N 1
ATOM 1006 C CA . LEU A 1 123 ? -13.200 6.963 8.415 1.00 86.31 123 LEU A CA 1
ATOM 1007 C C . LEU A 1 123 ? -13.411 7.641 7.067 1.00 86.31 123 LEU A C 1
ATOM 1009 O O . LEU A 1 123 ? -14.513 8.092 6.779 1.00 86.31 123 LEU A O 1
ATOM 1013 N N . GLU A 1 124 ? -12.362 7.729 6.258 1.00 87.81 124 GLU A N 1
ATOM 1014 C CA . GLU A 1 124 ? -12.425 8.327 4.934 1.00 87.81 124 GLU A CA 1
ATOM 1015 C C . GLU A 1 124 ? -11.498 7.571 3.991 1.00 87.81 124 GLU A C 1
ATOM 1017 O O . GLU A 1 124 ? -10.342 7.288 4.329 1.00 87.81 124 GLU A O 1
ATOM 1022 N N . THR A 1 125 ? -11.996 7.248 2.803 1.00 86.69 125 THR A N 1
ATOM 1023 C CA . THR A 1 125 ? -11.243 6.490 1.814 1.00 86.69 125 THR A CA 1
ATOM 1024 C C . THR A 1 125 ? -11.602 6.862 0.384 1.00 86.69 125 THR A C 1
ATOM 1026 O O . THR A 1 125 ? -12.753 7.162 0.072 1.00 86.69 125 THR A O 1
ATOM 1029 N N . LEU A 1 126 ? -10.601 6.813 -0.494 1.00 84.81 126 LEU A N 1
ATOM 1030 C CA . LEU A 1 126 ? -10.768 6.926 -1.934 1.00 84.81 126 LEU A CA 1
ATOM 1031 C C . LEU A 1 126 ? -11.121 5.559 -2.529 1.00 84.81 126 LEU A C 1
ATOM 1033 O O . LEU A 1 126 ? -10.361 4.598 -2.381 1.00 84.81 126 LEU A O 1
ATOM 1037 N N . ILE A 1 127 ? -12.247 5.496 -3.234 1.00 88.06 127 ILE A N 1
ATOM 1038 C CA . ILE A 1 127 ? -12.769 4.297 -3.888 1.00 88.06 127 ILE A CA 1
ATOM 1039 C C . ILE A 1 127 ? -12.635 4.436 -5.407 1.00 88.06 127 ILE A C 1
ATOM 1041 O O . ILE A 1 127 ? -12.933 5.493 -5.966 1.00 88.06 127 ILE A O 1
ATOM 1045 N N . GLY A 1 128 ? -12.208 3.371 -6.087 1.00 90.75 128 GLY A N 1
ATOM 1046 C CA . GLY A 1 128 ? -12.099 3.337 -7.546 1.00 90.75 128 GLY A CA 1
ATOM 1047 C C . GLY A 1 128 ? -11.339 2.122 -8.071 1.00 90.75 128 GLY A C 1
ATOM 1048 O O . GLY A 1 128 ? -11.499 1.022 -7.553 1.00 90.75 128 GLY A O 1
ATOM 1049 N N . GLY A 1 129 ? -10.520 2.308 -9.103 1.00 90.38 129 GLY A N 1
ATOM 1050 C CA . GLY A 1 129 ? -9.587 1.299 -9.604 1.00 90.38 129 GLY A CA 1
ATOM 1051 C C . GLY A 1 129 ? -8.154 1.804 -9.672 1.00 90.38 129 GLY A C 1
ATOM 1052 O O . GLY A 1 129 ? -7.904 3.008 -9.635 1.00 90.38 129 GLY A O 1
ATOM 1053 N N . MET A 1 130 ? -7.198 0.891 -9.809 1.00 89.25 130 MET A N 1
ATOM 1054 C CA . MET A 1 130 ? -5.817 1.264 -10.107 1.00 89.25 130 MET A CA 1
ATOM 1055 C C . MET A 1 130 ? -5.163 0.266 -11.051 1.00 89.25 130 MET A C 1
ATOM 1057 O O . MET A 1 130 ? -5.344 -0.940 -10.915 1.00 89.25 130 MET A O 1
ATOM 1061 N N . HIS A 1 131 ? -4.395 0.774 -12.007 1.00 89.56 131 HIS A N 1
ATOM 1062 C CA . HIS A 1 131 ? -3.477 -0.026 -12.808 1.00 89.56 131 HIS A CA 1
ATOM 1063 C C . HIS A 1 131 ? -2.065 0.226 -12.293 1.00 89.56 131 HIS A C 1
ATOM 1065 O O . HIS A 1 131 ? -1.611 1.368 -12.285 1.00 89.56 131 HIS A O 1
ATOM 1071 N N . GLU A 1 132 ? -1.398 -0.827 -11.835 1.00 88.38 132 GLU A N 1
ATOM 1072 C CA . GLU A 1 132 ? -0.039 -0.751 -11.313 1.00 88.38 132 GLU A CA 1
ATOM 1073 C C . GLU A 1 132 ? 0.897 -1.668 -12.098 1.00 88.38 132 GLU A C 1
ATOM 1075 O O . GLU A 1 132 ? 0.558 -2.805 -12.438 1.00 88.38 132 GLU A O 1
ATOM 1080 N N . GLN A 1 133 ? 2.096 -1.160 -12.360 1.00 89.44 133 GLN A N 1
ATOM 1081 C CA . GLN A 1 133 ? 3.196 -1.914 -12.931 1.00 89.44 133 GLN A CA 1
ATOM 1082 C C . GLN A 1 133 ? 4.440 -1.742 -12.065 1.00 89.44 133 GLN A C 1
ATOM 1084 O O . GLN A 1 133 ? 4.787 -0.627 -11.675 1.00 89.44 133 GLN A O 1
ATOM 1089 N N . GLN A 1 134 ? 5.131 -2.845 -11.801 1.00 88.62 134 GLN A N 1
ATOM 1090 C CA . GLN A 1 134 ? 6.416 -2.848 -11.115 1.00 88.62 134 GLN A CA 1
ATOM 1091 C C . GLN A 1 134 ? 7.487 -3.334 -12.081 1.00 88.62 134 GLN A C 1
ATOM 1093 O O . GLN A 1 134 ? 7.315 -4.342 -12.776 1.00 88.62 134 GLN A O 1
ATOM 1098 N N . ALA A 1 135 ? 8.599 -2.613 -12.125 1.00 90.19 135 ALA A N 1
ATOM 1099 C CA . ALA A 1 135 ? 9.715 -2.922 -12.995 1.00 90.19 135 ALA A CA 1
ATOM 1100 C C . ALA A 1 135 ? 11.038 -2.853 -12.238 1.00 90.19 135 ALA A C 1
ATOM 1102 O O . ALA A 1 135 ? 11.260 -1.967 -11.417 1.00 90.19 135 ALA A O 1
ATOM 1103 N N . LEU A 1 136 ? 11.937 -3.769 -12.571 1.00 90.75 136 LEU A N 1
ATOM 1104 C CA . LEU A 1 136 ? 13.342 -3.700 -12.204 1.00 90.75 136 LEU A CA 1
ATOM 1105 C C . LEU A 1 136 ? 14.105 -3.020 -13.329 1.00 90.75 136 LEU A C 1
ATOM 1107 O O . LEU A 1 136 ? 13.878 -3.311 -14.504 1.00 90.75 136 LEU A O 1
ATOM 1111 N N . VAL A 1 137 ? 14.978 -2.087 -12.976 1.00 90.69 137 VAL A N 1
ATOM 1112 C CA . VAL A 1 137 ? 15.728 -1.265 -13.919 1.00 90.69 137 VAL A CA 1
ATOM 1113 C C . VAL A 1 137 ? 17.201 -1.323 -13.550 1.00 90.69 137 VAL A C 1
ATOM 1115 O O . VAL A 1 137 ? 17.587 -0.896 -12.468 1.00 90.69 137 VAL A O 1
ATOM 1118 N N . LYS A 1 138 ? 18.053 -1.810 -14.451 1.00 90.00 138 LYS A N 1
ATOM 1119 C CA . LYS A 1 138 ? 19.500 -1.896 -14.202 1.00 90.00 138 LYS A CA 1
ATOM 1120 C C . LYS A 1 138 ? 20.085 -0.510 -13.932 1.00 90.00 138 LYS A C 1
ATOM 1122 O O . LYS A 1 138 ? 19.849 0.403 -14.721 1.00 90.00 138 LYS A O 1
ATOM 1127 N N . ASP A 1 139 ? 20.919 -0.353 -12.900 1.00 84.06 139 ASP A N 1
ATOM 1128 C CA . ASP A 1 139 ? 21.514 0.954 -12.552 1.00 84.06 139 ASP A CA 1
ATOM 1129 C C . ASP A 1 139 ? 22.347 1.558 -13.703 1.00 84.06 139 ASP A C 1
ATOM 1131 O O . ASP A 1 139 ? 22.390 2.774 -13.906 1.00 84.06 139 ASP A O 1
ATOM 1135 N N . CYS A 1 140 ? 22.924 0.710 -14.563 1.00 86.12 140 CYS A N 1
ATOM 1136 C CA . CYS A 1 140 ? 23.643 1.152 -15.759 1.00 86.12 140 CYS A CA 1
ATOM 1137 C C . CYS A 1 140 ? 22.770 1.925 -16.762 1.00 86.12 140 CYS A C 1
ATOM 1139 O O . CYS A 1 140 ? 23.306 2.574 -17.657 1.00 86.12 140 CYS A O 1
ATOM 1141 N N . ILE A 1 141 ? 21.441 1.928 -16.617 1.00 87.19 141 ILE A N 1
ATOM 1142 C CA . ILE A 1 141 ? 20.560 2.740 -17.455 1.00 87.19 141 ILE A CA 1
ATOM 1143 C C . ILE A 1 141 ? 20.873 4.237 -17.349 1.00 87.19 141 ILE A C 1
ATOM 1145 O O . ILE A 1 141 ? 20.784 4.952 -18.352 1.00 87.19 141 ILE A O 1
ATOM 1149 N N . PHE A 1 142 ? 21.317 4.683 -16.168 1.00 83.81 142 PHE A N 1
ATOM 1150 C CA . PHE A 1 142 ? 21.692 6.068 -15.880 1.00 83.81 142 PHE A CA 1
ATOM 1151 C C . PHE A 1 142 ? 23.101 6.410 -16.387 1.00 83.81 142 PHE A C 1
ATOM 1153 O O . PHE A 1 142 ? 23.471 7.582 -16.459 1.00 83.81 142 PHE A O 1
ATOM 1160 N N . ARG A 1 143 ? 23.902 5.402 -16.757 1.00 77.50 143 ARG A N 1
ATOM 1161 C CA . ARG A 1 143 ? 25.315 5.538 -17.133 1.00 77.50 143 ARG A CA 1
ATOM 1162 C C . ARG A 1 143 ? 25.592 4.754 -18.420 1.00 77.50 143 ARG A C 1
ATOM 1164 O O . ARG A 1 143 ? 26.047 3.616 -18.378 1.00 77.50 143 ARG A O 1
ATOM 1171 N N . SER A 1 144 ? 25.318 5.359 -19.576 1.00 65.06 144 SER A N 1
ATOM 1172 C CA . SER A 1 144 ? 25.705 4.762 -20.861 1.00 65.06 144 SER A CA 1
ATOM 1173 C C . SER A 1 144 ? 27.191 4.994 -21.131 1.00 65.06 144 SER A C 1
ATOM 1175 O O . SER A 1 144 ? 27.668 6.121 -21.035 1.00 65.06 144 SER A O 1
ATOM 1177 N N . THR A 1 145 ? 27.917 3.939 -21.500 1.00 54.78 145 THR A N 1
ATOM 1178 C CA . THR A 1 145 ? 29.307 4.017 -21.981 1.00 54.78 145 THR A CA 1
ATOM 1179 C C . THR A 1 145 ? 29.407 4.356 -23.473 1.00 54.78 145 THR A C 1
ATOM 1181 O O . THR A 1 145 ? 30.484 4.717 -23.937 1.00 54.78 145 THR A O 1
ATOM 1184 N N . TYR A 1 146 ? 28.305 4.248 -24.226 1.00 54.88 146 TYR A N 1
ATOM 1185 C CA . TYR A 1 146 ? 28.281 4.384 -25.693 1.00 54.88 146 TYR A CA 1
ATOM 1186 C C . TYR A 1 146 ? 27.646 5.688 -26.191 1.00 54.88 146 TYR A C 1
ATOM 1188 O O . TYR A 1 146 ? 27.884 6.096 -27.324 1.00 54.88 146 TYR A O 1
ATOM 1196 N N . PHE A 1 147 ? 26.856 6.355 -25.349 1.00 54.56 147 PHE A N 1
ATOM 1197 C CA . PHE A 1 147 ? 26.253 7.655 -25.632 1.00 54.56 147 PHE A CA 1
ATOM 1198 C C . PHE A 1 147 ? 26.694 8.637 -24.549 1.00 54.56 147 PHE A C 1
ATOM 1200 O O . PHE A 1 147 ? 26.863 8.249 -23.398 1.00 54.56 147 PHE A O 1
ATOM 1207 N N . THR A 1 148 ? 26.860 9.913 -24.894 1.00 55.25 148 THR A N 1
ATOM 1208 C CA . THR A 1 148 ? 27.367 10.990 -24.017 1.00 55.25 148 THR A CA 1
ATOM 1209 C C . THR A 1 148 ? 26.556 11.234 -22.731 1.00 55.25 148 THR 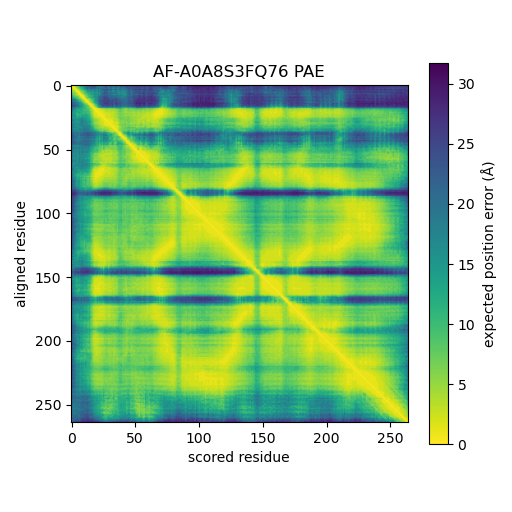A C 1
ATOM 1211 O O . THR A 1 148 ? 26.939 12.083 -21.929 1.00 55.25 148 THR A O 1
ATOM 1214 N N . ARG A 1 149 ? 25.461 10.494 -22.504 1.00 69.75 149 ARG A N 1
ATOM 1215 C CA . ARG A 1 149 ? 24.718 10.375 -21.240 1.00 69.75 149 ARG A CA 1
ATOM 1216 C C . ARG A 1 149 ? 23.809 9.135 -21.266 1.00 69.75 149 ARG A C 1
ATOM 1218 O O . ARG A 1 149 ? 23.350 8.735 -22.334 1.00 69.75 149 ARG A O 1
ATOM 1225 N N . GLY A 1 150 ? 23.562 8.520 -20.104 1.00 82.94 150 GLY A N 1
ATOM 1226 C CA . GLY A 1 150 ? 22.459 7.561 -19.927 1.00 82.94 150 GLY A CA 1
ATOM 1227 C C . GLY A 1 150 ? 21.096 8.265 -19.892 1.00 82.94 150 GLY A C 1
ATOM 1228 O O . GLY A 1 150 ? 21.021 9.469 -20.142 1.00 82.94 150 GLY A O 1
ATOM 1229 N N . LEU A 1 151 ? 20.028 7.532 -19.562 1.00 87.25 151 LEU A N 1
ATOM 1230 C CA . LEU A 1 151 ? 18.711 8.146 -19.363 1.00 87.25 151 LEU A CA 1
ATOM 1231 C C . LEU A 1 151 ? 18.709 8.994 -18.090 1.00 87.25 151 LEU A C 1
ATOM 1233 O O . LEU A 1 151 ? 19.185 8.566 -17.038 1.00 87.25 151 LEU A O 1
ATOM 1237 N N . THR A 1 152 ? 18.126 10.183 -18.177 1.00 88.12 152 THR A N 1
ATOM 1238 C CA . THR A 1 152 ? 17.755 10.977 -17.004 1.00 88.12 152 THR A CA 1
ATOM 1239 C C . THR A 1 152 ? 16.559 10.349 -16.285 1.00 88.12 152 THR A C 1
ATOM 1241 O O . THR A 1 152 ? 15.804 9.567 -16.862 1.00 88.12 152 THR A O 1
ATOM 1244 N N . GLU A 1 153 ? 16.347 10.711 -15.017 1.00 86.62 153 GLU A N 1
ATOM 1245 C CA . GLU A 1 153 ? 15.173 10.253 -14.256 1.00 86.62 153 GLU A CA 1
ATOM 1246 C C . GLU A 1 153 ? 13.857 10.652 -14.931 1.00 86.62 153 GLU A C 1
ATOM 1248 O O . GLU A 1 153 ? 12.940 9.841 -14.987 1.00 86.62 153 GLU A O 1
ATOM 1253 N N . SER A 1 154 ? 13.782 11.854 -15.509 1.00 87.69 154 SER A N 1
ATOM 1254 C CA . SER A 1 154 ? 12.588 12.323 -16.220 1.00 87.69 154 SER A CA 1
ATOM 1255 C C . SER A 1 154 ? 12.314 11.525 -17.496 1.00 87.69 154 SER A C 1
ATOM 1257 O O . SER A 1 154 ? 11.164 11.200 -17.783 1.00 87.69 154 SER A O 1
ATOM 1259 N N . GLU A 1 155 ? 13.353 11.182 -18.264 1.00 89.50 155 GLU A N 1
ATOM 1260 C CA . GLU A 1 155 ? 13.209 10.330 -19.453 1.00 89.50 155 GLU A CA 1
ATOM 1261 C C . GLU A 1 155 ? 12.792 8.909 -19.067 1.00 89.50 155 GLU A C 1
ATOM 1263 O O . GLU A 1 155 ? 11.944 8.315 -19.730 1.00 89.50 155 GLU A O 1
ATOM 1268 N N . LEU A 1 156 ? 13.347 8.373 -17.976 1.00 90.31 156 LEU A N 1
ATOM 1269 C CA . LEU A 1 156 ? 12.938 7.080 -17.436 1.00 90.31 156 LEU A CA 1
ATOM 1270 C C . LEU A 1 156 ? 11.480 7.108 -16.951 1.00 90.31 156 LEU A C 1
ATOM 1272 O O . LEU A 1 156 ? 10.722 6.201 -17.283 1.00 90.31 156 LEU A O 1
ATOM 1276 N N . GLU A 1 157 ? 11.071 8.154 -16.226 1.00 90.44 157 GLU A N 1
ATOM 1277 C CA . GLU A 1 157 ? 9.689 8.363 -15.774 1.00 90.44 157 GLU A CA 1
ATOM 1278 C C . GLU A 1 157 ? 8.726 8.366 -16.969 1.00 90.44 157 GLU A C 1
ATOM 1280 O O . GLU A 1 157 ? 7.758 7.611 -16.967 1.00 90.44 157 GLU A O 1
ATOM 1285 N N . LEU A 1 158 ? 9.006 9.136 -18.026 1.00 89.25 158 LEU A N 1
ATOM 1286 C CA . LEU A 1 158 ? 8.161 9.177 -19.227 1.00 89.25 158 LEU A CA 1
ATOM 1287 C C . LEU A 1 158 ? 7.999 7.801 -19.883 1.00 89.25 158 LEU A C 1
ATOM 1289 O O . LEU A 1 158 ? 6.894 7.420 -20.267 1.00 89.25 158 LEU A O 1
ATOM 1293 N N . ARG A 1 159 ? 9.093 7.043 -19.983 1.00 90.56 159 ARG A N 1
ATOM 1294 C CA . ARG A 1 159 ? 9.088 5.705 -20.583 1.00 90.56 159 ARG A CA 1
ATOM 1295 C C . ARG A 1 159 ? 8.294 4.698 -19.753 1.00 90.56 159 ARG A C 1
ATOM 1297 O O . ARG A 1 159 ? 7.496 3.953 -20.309 1.00 90.56 159 ARG A O 1
ATOM 1304 N N . LEU A 1 160 ? 8.448 4.741 -18.433 1.00 91.50 160 LEU A N 1
ATOM 1305 C CA . LEU A 1 160 ? 7.693 3.912 -17.494 1.00 91.50 160 LEU A CA 1
ATOM 1306 C C . LEU A 1 160 ? 6.183 4.207 -17.547 1.00 91.50 160 LEU A C 1
ATOM 1308 O O . LEU A 1 160 ? 5.369 3.286 -17.531 1.00 91.50 160 LEU A O 1
ATOM 1312 N N . LYS A 1 161 ? 5.785 5.480 -17.682 1.00 90.88 161 LYS A N 1
ATOM 1313 C CA . LYS A 1 161 ? 4.370 5.838 -17.902 1.00 90.88 161 LYS A CA 1
ATOM 1314 C C . LYS A 1 161 ? 3.849 5.307 -19.234 1.00 90.88 161 LYS A C 1
ATOM 1316 O O . LYS A 1 161 ? 2.727 4.807 -19.295 1.00 90.88 161 LYS A O 1
ATOM 1321 N N . ALA A 1 162 ? 4.657 5.399 -20.290 1.00 88.44 162 ALA A N 1
ATOM 1322 C CA . ALA A 1 162 ? 4.290 4.892 -21.607 1.00 88.44 162 ALA A CA 1
ATOM 1323 C C . ALA A 1 162 ? 4.078 3.369 -21.598 1.00 88.44 162 ALA A C 1
ATOM 1325 O O . ALA A 1 162 ? 3.110 2.897 -22.198 1.00 88.44 162 ALA A O 1
ATOM 1326 N N . ASP A 1 163 ? 4.914 2.614 -20.879 1.00 89.62 163 ASP A N 1
ATOM 1327 C CA . ASP A 1 163 ? 4.745 1.166 -20.717 1.00 89.62 163 ASP A CA 1
ATOM 1328 C C . ASP A 1 163 ? 3.410 0.804 -20.061 1.00 89.62 163 ASP A C 1
ATOM 1330 O O . ASP A 1 163 ? 2.711 -0.089 -20.548 1.00 89.62 163 ASP A O 1
ATOM 1334 N N . LEU A 1 164 ? 3.033 1.511 -18.989 1.00 88.75 164 LEU A N 1
ATOM 1335 C CA . LEU A 1 164 ? 1.764 1.284 -18.296 1.00 88.75 164 LEU A CA 1
ATOM 1336 C C . LEU A 1 164 ? 0.564 1.580 -19.212 1.00 88.75 164 LEU A C 1
ATOM 1338 O O . LEU A 1 164 ? -0.374 0.788 -19.288 1.00 88.75 164 LEU A O 1
ATOM 1342 N N . LEU A 1 16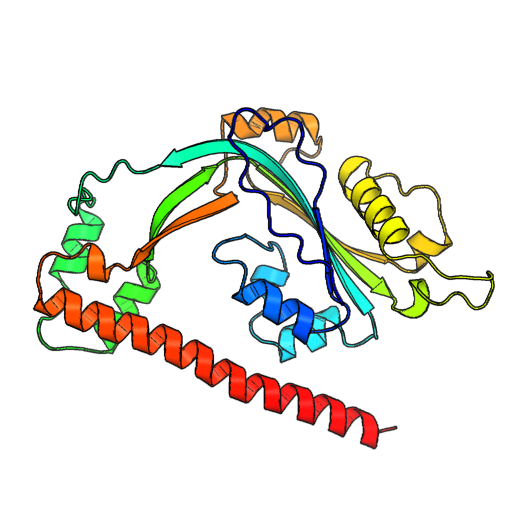5 ? 0.590 2.718 -19.913 1.00 84.94 165 LEU A N 1
ATOM 1343 C CA . LEU A 1 165 ? -0.554 3.206 -20.690 1.00 84.94 165 LEU A CA 1
ATOM 1344 C C . LEU A 1 165 ? -0.729 2.506 -22.040 1.00 84.94 165 LEU A C 1
ATOM 1346 O O . LEU A 1 165 ? -1.858 2.243 -22.450 1.00 84.94 165 LEU A O 1
ATOM 1350 N N . SER A 1 166 ? 0.367 2.253 -22.754 1.00 72.75 166 SER A N 1
ATOM 1351 C CA . SER A 1 166 ? 0.313 1.852 -24.164 1.00 72.75 166 SER A CA 1
ATOM 1352 C C . SER A 1 166 ? 0.680 0.393 -24.407 1.00 72.75 166 SER A C 1
ATOM 1354 O O . SER A 1 166 ? 0.360 -0.128 -25.473 1.00 72.75 166 SER A O 1
ATOM 1356 N N . ARG A 1 167 ? 1.334 -0.287 -23.448 1.00 62.25 167 ARG A N 1
ATOM 1357 C CA . ARG A 1 167 ? 1.909 -1.648 -23.583 1.00 62.25 167 ARG A CA 1
ATOM 1358 C C . ARG A 1 167 ? 2.866 -1.852 -24.768 1.00 62.25 167 ARG A C 1
ATOM 1360 O O . ARG A 1 167 ? 3.477 -2.909 -24.885 1.00 62.25 167 ARG A O 1
ATOM 1367 N N . THR A 1 168 ? 3.019 -0.862 -25.634 1.00 57.22 168 THR A N 1
ATOM 1368 C CA . THR A 1 168 ? 4.043 -0.765 -26.661 1.00 57.22 168 THR A CA 1
ATOM 1369 C C . THR A 1 168 ? 5.207 -0.003 -26.066 1.00 57.22 168 THR A C 1
ATOM 1371 O O . THR A 1 168 ? 5.066 1.174 -25.729 1.00 57.22 168 THR A O 1
ATOM 1374 N N . SER A 1 169 ? 6.363 -0.658 -25.944 1.00 56.72 169 SER A N 1
ATOM 1375 C CA . SER A 1 169 ? 7.586 0.084 -25.662 1.00 56.72 169 SER A CA 1
ATOM 1376 C C . SER A 1 169 ? 7.744 1.175 -26.721 1.00 56.72 169 SER A C 1
ATOM 1378 O O . SER A 1 169 ? 7.303 1.017 -27.862 1.00 56.72 169 SER A O 1
ATOM 1380 N N . MET A 1 170 ? 8.387 2.291 -26.381 1.00 65.31 170 MET A N 1
ATOM 1381 C CA . MET A 1 170 ? 8.685 3.356 -27.351 1.00 65.31 170 MET A CA 1
ATOM 1382 C C . MET A 1 170 ? 9.692 2.909 -28.445 1.00 65.31 170 MET A C 1
ATOM 1384 O O . MET A 1 170 ? 10.380 3.754 -29.012 1.00 65.31 170 MET A O 1
ATOM 1388 N N . ASN A 1 171 ? 9.816 1.600 -28.719 1.00 67.25 171 ASN A N 1
ATOM 1389 C CA . ASN A 1 171 ? 10.803 0.954 -29.579 1.00 67.25 171 ASN A CA 1
ATOM 1390 C C . ASN A 1 171 ? 12.231 1.423 -29.266 1.00 67.25 171 ASN A C 1
ATOM 1392 O O . ASN A 1 171 ? 12.996 1.782 -30.159 1.00 67.25 171 ASN A O 1
ATOM 1396 N N . ASP A 1 172 ? 12.595 1.431 -27.981 1.00 82.12 172 ASP A N 1
ATOM 1397 C CA . ASP A 1 172 ? 13.944 1.772 -27.541 1.00 82.12 172 ASP A CA 1
ATOM 1398 C C . ASP A 1 172 ? 14.646 0.545 -26.965 1.00 82.12 172 ASP A C 1
ATOM 1400 O O . ASP A 1 172 ? 14.535 0.237 -25.780 1.00 82.12 172 ASP A O 1
ATOM 1404 N N . SER A 1 173 ? 15.449 -0.106 -27.805 1.00 85.31 173 SER A N 1
ATOM 1405 C CA . SER A 1 173 ? 16.266 -1.258 -27.412 1.00 85.31 173 SER A CA 1
ATOM 1406 C C . SER A 1 173 ? 17.190 -0.996 -26.211 1.00 85.31 173 SER A C 1
ATOM 1408 O O . SER A 1 173 ? 17.472 -1.924 -25.447 1.00 85.31 173 SER A O 1
ATOM 1410 N N . TYR A 1 174 ? 17.648 0.244 -25.990 1.00 87.75 174 TYR A N 1
ATOM 1411 C CA . TYR A 1 174 ? 18.487 0.583 -24.840 1.00 87.75 174 TYR A CA 1
ATOM 1412 C C . TYR A 1 174 ? 17.695 0.475 -23.534 1.00 87.75 174 TYR A C 1
ATOM 1414 O O . TYR A 1 174 ? 18.178 -0.139 -22.579 1.00 87.75 174 TYR A O 1
ATOM 1422 N N . TYR A 1 175 ? 16.481 1.030 -23.519 1.00 88.75 175 TYR A N 1
ATOM 1423 C CA . TYR A 1 175 ? 15.538 0.967 -22.401 1.00 88.75 175 TYR A CA 1
ATOM 1424 C C . TYR A 1 175 ? 14.978 -0.451 -22.208 1.00 88.75 175 TYR A C 1
ATOM 1426 O O . TYR A 1 175 ? 14.991 -0.975 -21.096 1.00 88.75 175 TYR A O 1
ATOM 1434 N N . ASP A 1 176 ? 14.549 -1.097 -23.294 1.00 88.94 176 ASP A N 1
ATOM 1435 C CA . ASP A 1 176 ? 13.952 -2.440 -23.309 1.00 88.94 176 ASP A CA 1
ATOM 1436 C C . ASP A 1 176 ? 14.909 -3.511 -22.772 1.00 88.94 176 ASP A C 1
ATOM 1438 O O . ASP A 1 176 ? 14.504 -4.355 -21.981 1.00 88.94 176 ASP A O 1
ATOM 1442 N N . SER A 1 177 ? 16.202 -3.433 -23.094 1.00 89.19 177 SER A N 1
ATOM 1443 C CA . SER A 1 177 ? 17.208 -4.389 -22.591 1.00 89.19 177 SER A CA 1
ATOM 1444 C C . SER A 1 177 ? 17.648 -4.163 -21.137 1.00 89.19 177 SER A C 1
ATOM 1446 O O . SER A 1 177 ? 18.388 -4.980 -20.577 1.00 89.19 177 SER A O 1
ATOM 1448 N N . ARG A 1 178 ? 17.244 -3.044 -20.523 1.00 91.19 178 ARG A N 1
ATOM 1449 C CA . ARG A 1 178 ? 17.664 -2.631 -19.171 1.00 91.19 178 ARG A CA 1
ATOM 1450 C C . ARG A 1 178 ? 16.522 -2.549 -18.174 1.00 91.19 178 ARG A C 1
ATOM 1452 O O . ARG A 1 178 ? 16.788 -2.247 -17.013 1.00 91.19 178 ARG A O 1
ATOM 1459 N N . ARG A 1 179 ? 15.294 -2.841 -18.599 1.00 91.31 179 ARG A N 1
ATOM 1460 C CA . ARG A 1 179 ? 14.162 -3.017 -17.696 1.00 91.31 179 ARG A CA 1
ATOM 1461 C C . ARG A 1 179 ? 13.636 -4.441 -17.7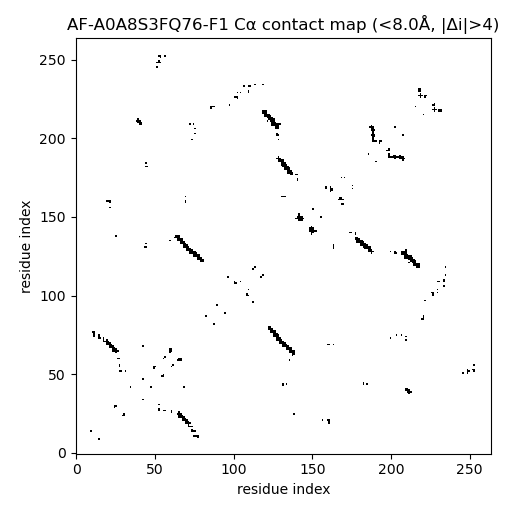41 1.00 91.31 179 ARG A C 1
ATOM 1463 O O . ARG A 1 179 ? 13.742 -5.122 -18.757 1.00 91.31 179 ARG A O 1
ATOM 1470 N N . ARG A 1 180 ? 12.968 -4.838 -16.670 1.00 90.88 180 ARG A N 1
ATOM 1471 C CA . ARG A 1 180 ? 12.176 -6.058 -16.591 1.00 90.88 180 ARG A CA 1
ATOM 1472 C C . ARG A 1 180 ? 10.899 -5.758 -15.827 1.00 90.88 180 ARG A C 1
ATOM 1474 O O . ARG A 1 180 ? 10.968 -5.402 -14.657 1.00 90.88 180 ARG A O 1
ATOM 1481 N N . ILE A 1 181 ? 9.749 -5.908 -16.478 1.00 89.31 181 ILE A N 1
ATOM 1482 C CA . ILE A 1 181 ? 8.454 -5.827 -15.795 1.00 89.31 181 ILE A CA 1
ATOM 1483 C C . ILE A 1 181 ? 8.300 -7.103 -14.968 1.00 89.31 181 ILE A C 1
ATOM 1485 O O . ILE A 1 181 ? 8.328 -8.204 -15.517 1.00 89.31 181 ILE A O 1
ATOM 1489 N N . ILE A 1 182 ? 8.187 -6.943 -13.654 1.00 87.12 182 ILE A N 1
ATOM 1490 C CA . ILE A 1 182 ? 8.009 -8.043 -12.697 1.00 87.12 182 ILE A CA 1
ATOM 1491 C C . ILE A 1 182 ? 6.553 -8.177 -12.252 1.00 87.12 182 ILE A C 1
ATOM 1493 O O . ILE A 1 182 ? 6.129 -9.256 -11.854 1.00 87.12 182 ILE A O 1
ATOM 1497 N N . LEU A 1 183 ? 5.764 -7.112 -12.400 1.00 86.44 183 LEU A N 1
ATOM 1498 C CA . LEU A 1 183 ? 4.336 -7.124 -12.133 1.00 86.44 183 LEU A CA 1
ATOM 1499 C C . LEU A 1 183 ? 3.610 -6.169 -13.078 1.00 86.44 183 LEU A C 1
ATOM 1501 O O . LEU A 1 183 ? 4.042 -5.036 -13.263 1.00 86.44 183 LEU A O 1
ATOM 1505 N N . ASP A 1 184 ? 2.481 -6.609 -13.623 1.00 88.00 184 ASP A N 1
ATOM 1506 C CA . ASP A 1 184 ? 1.481 -5.765 -14.284 1.00 88.00 184 ASP A CA 1
ATOM 1507 C C . ASP A 1 184 ? 0.109 -6.259 -13.825 1.00 88.00 184 ASP A C 1
ATOM 1509 O O . ASP A 1 184 ? -0.300 -7.373 -14.165 1.00 88.00 184 ASP A O 1
ATOM 1513 N N . HIS A 1 185 ? -0.581 -5.474 -13.003 1.00 87.00 185 HIS A N 1
ATOM 1514 C CA . HIS A 1 185 ? -1.863 -5.891 -12.453 1.00 87.00 185 HIS A CA 1
ATOM 1515 C C . HIS A 1 185 ? -2.837 -4.737 -12.244 1.00 87.00 185 HIS A C 1
ATOM 1517 O O . HIS A 1 185 ? -2.513 -3.554 -12.350 1.00 87.00 185 HIS A O 1
ATOM 1523 N N . ARG A 1 186 ? -4.082 -5.110 -11.962 1.00 88.81 186 ARG A N 1
ATOM 1524 C CA . ARG A 1 186 ? -5.201 -4.186 -11.848 1.00 88.81 186 ARG A CA 1
ATOM 1525 C C . ARG A 1 186 ? -5.951 -4.430 -10.547 1.00 88.81 186 ARG A C 1
ATOM 1527 O O . ARG A 1 186 ? -6.170 -5.572 -10.150 1.00 88.81 186 ARG A O 1
ATOM 1534 N N . ILE A 1 187 ? -6.335 -3.334 -9.912 1.00 88.88 187 ILE A N 1
ATOM 1535 C CA . ILE A 1 187 ? -7.040 -3.252 -8.636 1.00 88.88 187 ILE A CA 1
ATOM 1536 C C . ILE A 1 187 ? -8.456 -2.783 -8.874 1.00 88.88 187 ILE A C 1
ATOM 1538 O O . ILE A 1 187 ? -8.664 -1.745 -9.503 1.00 88.88 187 ILE A O 1
ATOM 1542 N N . GLY A 1 188 ? -9.416 -3.518 -8.322 1.00 90.94 188 GLY A N 1
ATOM 1543 C CA . GLY A 1 188 ? -10.819 -3.311 -8.642 1.00 90.94 188 GLY A CA 1
ATOM 1544 C C . GLY A 1 188 ? -11.139 -3.734 -10.074 1.00 90.94 188 GLY A C 1
ATOM 1545 O O . GLY A 1 188 ? -10.289 -4.217 -10.826 1.00 90.94 188 GLY A O 1
ATOM 1546 N N . GLY A 1 189 ? -12.397 -3.556 -10.443 1.00 92.31 189 GLY A N 1
ATOM 1547 C CA . GLY A 1 189 ? -12.953 -4.002 -11.707 1.00 92.31 189 GLY A CA 1
ATOM 1548 C C . GLY A 1 189 ? -13.060 -5.520 -11.802 1.00 92.31 189 GLY A C 1
ATOM 1549 O O . GLY A 1 189 ? -12.840 -6.268 -10.849 1.00 92.31 189 GLY A O 1
ATOM 1550 N N . GLU A 1 190 ? -13.435 -5.980 -12.984 1.00 92.50 190 GLU A N 1
ATOM 1551 C CA . GLU A 1 190 ? -13.531 -7.393 -13.305 1.00 92.50 190 GLU A CA 1
ATOM 1552 C C . GLU A 1 190 ? -12.140 -7.978 -13.588 1.00 92.50 190 GLU A C 1
ATOM 1554 O O . GLU A 1 190 ? -11.412 -7.502 -14.462 1.00 92.50 190 GLU A O 1
ATOM 1559 N N . SER A 1 191 ? -11.773 -9.040 -12.870 1.00 84.31 191 SER A N 1
ATOM 1560 C CA . SER A 1 191 ? -10.434 -9.639 -12.948 1.00 84.31 191 SER A CA 1
ATOM 1561 C C . SER A 1 191 ? -10.172 -10.419 -14.239 1.00 84.31 191 SER A C 1
ATOM 1563 O O . SER A 1 191 ? -9.017 -10.643 -14.595 1.00 84.31 191 SER A O 1
ATOM 1565 N N . ASN A 1 192 ? -11.221 -10.832 -14.955 1.00 85.56 192 ASN A N 1
ATOM 1566 C CA . ASN A 1 192 ? -11.111 -11.651 -16.165 1.00 85.56 192 ASN A CA 1
ATOM 1567 C C . ASN A 1 192 ? -11.043 -10.831 -17.470 1.00 85.56 192 ASN A C 1
ATOM 1569 O O . ASN A 1 192 ? -10.987 -11.409 -18.556 1.00 85.56 192 ASN A O 1
ATOM 1573 N N . VAL A 1 193 ? -11.031 -9.498 -17.383 1.00 85.81 193 VAL A N 1
ATOM 1574 C CA . VAL A 1 193 ? -11.051 -8.613 -18.550 1.00 85.81 193 VAL A CA 1
ATOM 1575 C C . VAL A 1 193 ? -9.634 -8.171 -18.914 1.00 85.81 193 VAL A C 1
ATOM 1577 O O . VAL A 1 193 ? -8.974 -7.438 -18.179 1.00 85.81 193 VAL A O 1
ATOM 1580 N N . SER A 1 194 ? -9.162 -8.572 -20.096 1.00 82.19 194 SER A N 1
ATOM 1581 C CA . SER A 1 194 ? -7.823 -8.223 -20.592 1.00 82.19 194 SER A CA 1
ATOM 1582 C C . SER A 1 194 ? -7.750 -6.810 -21.186 1.00 82.19 194 SER A C 1
ATOM 1584 O O . SER A 1 194 ? -6.742 -6.113 -21.013 1.00 82.19 194 SER A O 1
ATOM 1586 N N . ASN A 1 195 ? -8.822 -6.346 -21.833 1.00 86.94 195 ASN A N 1
ATOM 1587 C CA . ASN A 1 195 ? -8.912 -5.011 -22.422 1.00 86.94 195 ASN A CA 1
ATOM 1588 C C . ASN A 1 195 ? -8.999 -3.930 -21.327 1.00 86.94 195 ASN A C 1
ATOM 1590 O O . ASN A 1 195 ? -9.787 -4.045 -20.390 1.00 86.94 195 ASN A O 1
ATOM 1594 N N . ILE A 1 196 ? -8.169 -2.888 -21.426 1.00 85.50 196 ILE A N 1
ATOM 1595 C CA . ILE A 1 196 ? -8.081 -1.862 -20.379 1.00 85.50 196 ILE A CA 1
ATOM 1596 C C . ILE A 1 196 ? -9.357 -1.018 -20.286 1.00 85.50 196 ILE A C 1
ATOM 1598 O O . ILE A 1 196 ? -9.789 -0.700 -19.185 1.00 85.50 196 ILE A O 1
ATOM 1602 N N . ASP A 1 197 ? -10.000 -0.699 -21.406 1.00 88.38 197 ASP A N 1
ATOM 1603 C CA . ASP A 1 197 ? -11.187 0.155 -21.416 1.00 88.38 197 ASP A CA 1
ATOM 1604 C C . ASP A 1 197 ? -12.421 -0.592 -20.909 1.00 88.38 197 ASP A C 1
ATOM 1606 O O . ASP A 1 197 ? -13.205 -0.042 -20.139 1.00 88.38 197 ASP A O 1
ATOM 1610 N N . GLN A 1 198 ? -12.544 -1.880 -21.234 1.00 90.12 198 GLN A N 1
ATOM 1611 C CA . GLN A 1 198 ? -13.562 -2.745 -20.634 1.00 90.12 198 GLN A CA 1
ATOM 1612 C C . GLN A 1 198 ? -13.342 -2.914 -19.122 1.00 90.12 198 GLN A C 1
ATOM 1614 O O . GLN A 1 198 ? -14.298 -2.869 -18.347 1.00 90.12 198 GLN A O 1
ATOM 1619 N N . TRP A 1 199 ? -12.087 -3.052 -18.676 1.00 92.44 199 TRP A N 1
ATOM 1620 C CA . TRP A 1 199 ? -11.776 -3.087 -17.247 1.00 92.44 199 TRP A CA 1
ATOM 1621 C C . TRP A 1 199 ? -12.164 -1.767 -16.560 1.00 92.44 199 TRP A C 1
ATOM 1623 O O . TRP A 1 199 ? -12.860 -1.805 -15.546 1.00 92.44 199 TRP A O 1
ATOM 1633 N N . LYS A 1 200 ? -11.830 -0.606 -17.143 1.00 90.62 200 LYS A N 1
ATOM 1634 C CA . LYS A 1 200 ? -12.239 0.712 -16.616 1.00 90.62 200 LYS A CA 1
ATOM 1635 C C . LYS A 1 200 ? -13.758 0.825 -16.472 1.00 90.62 200 LYS A C 1
ATOM 1637 O O . LYS A 1 200 ? -14.242 1.273 -15.439 1.00 90.62 200 LYS A O 1
ATOM 1642 N N . GLN A 1 201 ? -14.519 0.374 -17.471 1.00 91.31 201 GLN A N 1
ATOM 1643 C CA . GLN A 1 201 ? -15.988 0.397 -17.424 1.00 91.31 201 GLN A CA 1
ATOM 1644 C C . GLN A 1 201 ? -16.552 -0.441 -16.267 1.00 91.31 201 GLN A C 1
ATOM 1646 O O . GLN A 1 201 ? -17.562 -0.070 -15.668 1.00 91.31 201 GLN A O 1
ATOM 1651 N N . SER A 1 202 ? -15.887 -1.545 -15.913 1.00 94.19 202 SER A N 1
ATOM 1652 C CA . SER A 1 202 ? -16.321 -2.421 -14.819 1.00 94.19 202 SER A CA 1
ATOM 1653 C C . SER A 1 202 ? -16.114 -1.829 -13.416 1.00 94.19 202 SER A C 1
ATOM 1655 O O . SER A 1 202 ? -16.771 -2.277 -12.470 1.00 94.19 202 SER A O 1
ATOM 1657 N N . LEU A 1 203 ? -15.269 -0.796 -13.270 1.00 92.44 203 LEU A N 1
ATOM 1658 C CA . LEU A 1 203 ? -14.937 -0.185 -11.976 1.00 92.44 203 LEU A CA 1
ATOM 1659 C C . LEU A 1 203 ? -16.169 0.343 -11.240 1.00 92.44 203 LEU A C 1
ATOM 1661 O O . LEU A 1 203 ? -16.254 0.194 -10.027 1.00 92.44 203 LEU A O 1
ATOM 1665 N N . ASN A 1 204 ? -17.157 0.873 -11.966 1.00 90.19 204 ASN A N 1
ATOM 1666 C CA . ASN A 1 204 ? -18.405 1.366 -11.373 1.00 90.19 204 ASN A CA 1
ATOM 1667 C C . ASN A 1 204 ? -19.183 0.278 -10.617 1.00 90.19 204 ASN A C 1
ATOM 1669 O O . ASN A 1 204 ? -19.879 0.573 -9.652 1.00 90.19 204 ASN A O 1
ATOM 1673 N N . SER A 1 205 ? -19.074 -0.977 -11.058 1.00 92.94 205 SER A N 1
ATOM 1674 C CA . SER A 1 205 ? -19.778 -2.113 -10.449 1.00 92.94 205 SER A CA 1
ATOM 1675 C C . SER A 1 205 ? -18.944 -2.863 -9.412 1.00 92.94 205 SER A C 1
ATOM 1677 O O . SER A 1 205 ? -19.499 -3.498 -8.517 1.00 92.94 205 SER A O 1
ATOM 1679 N N . LYS A 1 206 ? -17.614 -2.809 -9.535 1.00 94.44 206 LYS A N 1
ATOM 1680 C CA . LYS A 1 206 ? -16.671 -3.569 -8.708 1.00 94.44 206 LYS A CA 1
ATOM 1681 C C . LYS A 1 206 ? -15.493 -2.696 -8.274 1.00 94.44 206 LYS A C 1
ATOM 1683 O O . LYS A 1 206 ? -14.356 -3.000 -8.627 1.00 94.44 206 LYS A O 1
ATOM 1688 N N . PRO A 1 207 ? -15.716 -1.589 -7.556 1.00 92.56 207 PRO A N 1
ATOM 1689 C CA . PRO A 1 207 ? -14.612 -0.738 -7.164 1.00 92.56 207 PRO A CA 1
ATOM 1690 C C . PRO A 1 207 ? -13.800 -1.370 -6.029 1.00 92.56 207 PRO A C 1
ATOM 1692 O O . PRO A 1 207 ? -14.266 -2.252 -5.307 1.00 92.56 207 PRO A O 1
ATOM 1695 N N . ALA A 1 208 ? -12.582 -0.880 -5.854 1.00 90.56 208 ALA A N 1
ATOM 1696 C CA . ALA A 1 208 ? -11.687 -1.229 -4.767 1.00 90.56 208 ALA A CA 1
ATOM 1697 C C . ALA A 1 208 ? -11.351 -0.003 -3.913 1.00 90.56 208 ALA A C 1
ATOM 1699 O O . ALA A 1 208 ? -11.465 1.148 -4.342 1.00 90.56 208 ALA A O 1
ATOM 1700 N N . LEU A 1 209 ? -10.911 -0.280 -2.689 1.00 88.06 209 LEU A N 1
ATOM 1701 C CA . LEU A 1 209 ? -10.330 0.712 -1.801 1.00 88.06 209 LEU A CA 1
ATOM 1702 C C . LEU A 1 209 ? -8.913 1.045 -2.281 1.00 88.06 209 LEU A C 1
ATOM 1704 O O . LEU A 1 209 ? -8.061 0.161 -2.303 1.00 88.06 209 LEU A O 1
ATOM 1708 N N . LEU A 1 210 ? -8.667 2.299 -2.668 1.00 82.62 210 LEU A N 1
ATOM 1709 C CA . LEU A 1 210 ? -7.381 2.727 -3.237 1.00 82.62 210 LEU A CA 1
ATOM 1710 C C . LEU A 1 210 ? -6.473 3.392 -2.205 1.00 82.62 210 LEU A C 1
ATOM 1712 O O . LEU A 1 210 ? -5.269 3.147 -2.176 1.00 82.62 210 LEU A O 1
ATOM 1716 N N . LYS A 1 211 ? -7.053 4.259 -1.371 1.00 80.12 211 LYS A N 1
ATOM 1717 C CA . LYS A 1 211 ? -6.308 5.055 -0.393 1.00 80.12 211 LYS A CA 1
ATOM 1718 C C . LYS A 1 211 ? -7.130 5.285 0.858 1.00 80.12 211 LYS A C 1
ATOM 1720 O O . LYS A 1 211 ? -8.327 5.570 0.780 1.00 80.12 211 LYS A O 1
ATOM 1725 N N . ILE A 1 212 ? -6.481 5.204 2.010 1.00 83.19 212 ILE A N 1
ATOM 1726 C CA . ILE A 1 212 ? -7.061 5.609 3.289 1.00 83.19 212 ILE A CA 1
ATOM 1727 C C . ILE A 1 212 ? -6.674 7.071 3.531 1.00 83.19 212 ILE A C 1
ATOM 1729 O O . ILE A 1 212 ? -5.496 7.388 3.643 1.00 83.19 212 ILE A O 1
ATOM 1733 N N . ASN A 1 213 ? -7.661 7.964 3.605 1.00 81.38 213 ASN A N 1
ATOM 1734 C CA . ASN A 1 213 ? -7.432 9.394 3.841 1.00 81.38 213 ASN A CA 1
ATOM 1735 C C . ASN A 1 213 ? -7.513 9.741 5.330 1.00 81.38 213 ASN A C 1
ATOM 1737 O O . ASN A 1 213 ? -6.782 10.600 5.817 1.00 81.38 213 ASN A O 1
ATOM 1741 N N . LYS A 1 214 ? -8.406 9.064 6.059 1.00 84.31 214 LYS A N 1
ATOM 1742 C CA . LYS A 1 214 ? -8.642 9.297 7.483 1.00 84.31 214 LYS A CA 1
ATOM 1743 C C . LYS A 1 214 ? -8.962 7.987 8.175 1.00 84.31 214 LYS A C 1
ATOM 1745 O O . LYS A 1 214 ? -9.725 7.168 7.666 1.00 84.31 214 LYS A O 1
ATOM 1750 N N . TYR A 1 215 ? -8.421 7.818 9.369 1.00 87.56 215 TYR A N 1
ATOM 1751 C CA . TYR A 1 215 ? -8.660 6.660 10.214 1.00 87.56 215 TYR A CA 1
ATOM 1752 C C . TYR A 1 215 ? -8.622 7.065 11.688 1.00 87.56 215 TYR A C 1
ATOM 1754 O O . TYR A 1 215 ? -8.114 8.129 12.043 1.00 87.56 215 TYR A O 1
ATOM 1762 N N . THR A 1 216 ? -9.171 6.220 12.554 1.00 87.62 216 THR A N 1
ATOM 1763 C CA . THR A 1 216 ? -9.156 6.406 14.010 1.00 87.62 216 THR A CA 1
ATOM 1764 C C . THR A 1 216 ? -8.816 5.082 14.692 1.00 87.62 216 THR A C 1
ATOM 1766 O O . THR A 1 216 ? -9.247 4.031 14.210 1.00 87.62 216 THR A O 1
ATOM 1769 N N . PRO A 1 217 ? -7.995 5.069 15.754 1.00 91.12 217 PRO A N 1
ATOM 1770 C CA . PRO A 1 217 ? -7.662 3.828 16.443 1.00 91.12 217 PRO A CA 1
ATOM 1771 C C . PRO A 1 217 ? -8.898 3.260 17.142 1.00 91.12 217 PRO A C 1
ATOM 1773 O O . PRO A 1 217 ? -9.745 4.008 17.628 1.00 91.12 217 PRO A O 1
ATOM 1776 N N . TRP A 1 218 ? -8.976 1.933 17.272 1.00 92.19 218 TRP A N 1
ATOM 1777 C CA . TRP A 1 218 ? -10.090 1.282 17.980 1.00 92.19 218 TRP A CA 1
ATOM 1778 C C . TRP A 1 218 ? -10.300 1.825 19.403 1.00 92.19 218 TRP A C 1
ATOM 1780 O O . TRP A 1 218 ? -11.437 1.930 19.860 1.00 92.19 218 TRP A O 1
ATOM 1790 N N . SER A 1 219 ? -9.226 2.235 20.089 1.00 93.12 219 SER A N 1
ATOM 1791 C CA . SER A 1 219 ? -9.296 2.845 21.423 1.00 93.12 219 SER A CA 1
ATOM 1792 C C . SER A 1 219 ? -10.132 4.129 21.474 1.00 93.12 219 SER A C 1
ATOM 1794 O O . SER A 1 219 ? -10.692 4.441 22.519 1.00 93.12 219 SER A O 1
ATOM 1796 N N . ASP A 1 220 ? -10.242 4.874 20.375 1.00 90.69 220 ASP A N 1
ATOM 1797 C CA . ASP A 1 220 ? -11.009 6.126 20.334 1.00 90.69 220 ASP A CA 1
ATOM 1798 C C . ASP A 1 220 ? -12.490 5.917 20.008 1.00 90.69 220 ASP A C 1
ATOM 1800 O O . ASP A 1 220 ? -13.289 6.837 20.168 1.00 90.69 220 ASP A O 1
ATOM 1804 N N . ILE A 1 221 ? -12.861 4.698 19.615 1.00 88.69 221 ILE A N 1
ATOM 1805 C CA . ILE A 1 221 ? -14.236 4.307 19.291 1.00 88.69 221 ILE A CA 1
ATOM 1806 C C . ILE A 1 221 ? -14.925 3.657 20.496 1.00 88.69 221 ILE A C 1
ATOM 1808 O O . ILE A 1 221 ? -16.142 3.731 20.639 1.00 88.69 221 ILE A O 1
ATOM 1812 N N . VAL A 1 222 ? -14.157 3.009 21.375 1.00 90.38 222 VAL A N 1
ATOM 1813 C CA . VAL A 1 222 ? -14.694 2.297 22.539 1.00 90.38 222 VAL A CA 1
ATOM 1814 C C . VAL A 1 222 ? -15.033 3.264 23.675 1.00 90.38 222 VAL A C 1
ATOM 1816 O O . VAL A 1 222 ? -14.167 3.975 24.184 1.00 90.38 222 VAL A O 1
ATOM 1819 N N . HIS A 1 223 ? -16.289 3.235 24.136 1.00 88.62 223 HIS A N 1
ATOM 1820 C CA . HIS A 1 223 ? -16.760 4.081 25.242 1.00 88.62 223 HIS A CA 1
ATOM 1821 C C . HIS A 1 223 ? -16.292 3.616 26.627 1.00 88.62 223 HIS A C 1
ATOM 1823 O O . HIS A 1 223 ? -16.139 4.436 27.531 1.00 88.62 223 HIS A O 1
ATOM 1829 N N . ASN A 1 224 ? -16.065 2.313 26.828 1.00 92.88 224 ASN A N 1
ATOM 1830 C CA . ASN A 1 224 ? -15.597 1.799 28.116 1.00 92.88 224 ASN A CA 1
ATOM 1831 C C . ASN A 1 224 ? -14.142 2.227 28.372 1.00 92.88 224 ASN A C 1
ATOM 1833 O O . ASN A 1 224 ? -13.240 1.818 27.644 1.00 92.88 224 ASN A O 1
ATOM 1837 N N . SER A 1 225 ? -13.907 3.007 29.430 1.00 94.44 225 SER A N 1
ATOM 1838 C CA . SER A 1 225 ? -12.597 3.605 29.727 1.00 94.44 225 SER A CA 1
ATOM 1839 C C . SER A 1 225 ? -11.487 2.583 29.993 1.00 94.44 225 SER A C 1
ATOM 1841 O O . SER A 1 225 ? -10.345 2.815 29.596 1.00 94.44 225 SER A O 1
ATOM 1843 N N . ILE A 1 226 ? -11.810 1.445 30.615 1.00 96.81 226 ILE A N 1
ATOM 1844 C CA . ILE A 1 226 ? -10.845 0.377 30.912 1.00 96.81 226 ILE A CA 1
ATOM 1845 C C . ILE A 1 226 ? -10.442 -0.327 29.615 1.00 96.81 226 ILE A C 1
ATOM 1847 O O . ILE A 1 226 ? -9.256 -0.422 29.302 1.00 96.81 226 ILE A O 1
ATOM 1851 N N . ILE A 1 227 ? -11.426 -0.761 28.821 1.00 96.81 227 ILE A N 1
ATOM 1852 C CA . ILE A 1 227 ? -11.168 -1.423 27.534 1.00 96.81 227 ILE A CA 1
ATOM 1853 C C . ILE A 1 227 ? -10.438 -0.476 26.576 1.00 96.81 227 ILE A C 1
ATOM 1855 O O . ILE A 1 227 ? -9.496 -0.889 25.903 1.00 96.81 227 ILE A O 1
ATOM 1859 N N . LYS A 1 228 ? -10.802 0.811 26.567 1.00 95.75 228 LYS A N 1
ATOM 1860 C CA . LYS A 1 228 ? -10.102 1.863 25.823 1.00 95.75 228 LYS A CA 1
ATOM 1861 C C . LYS A 1 228 ? -8.617 1.938 26.185 1.00 95.75 228 LYS A C 1
ATOM 1863 O O . LYS A 1 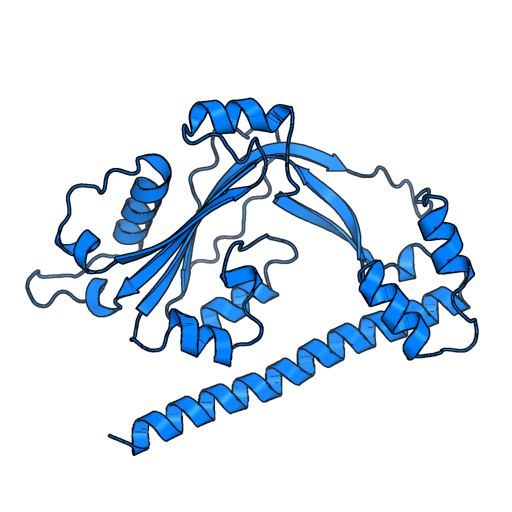228 ? -7.777 1.897 25.286 1.00 95.75 228 LYS A O 1
ATOM 1868 N N . ALA A 1 229 ? -8.281 2.023 27.474 1.00 96.81 229 ALA A N 1
ATOM 1869 C CA . ALA A 1 229 ? -6.890 2.096 27.929 1.00 96.81 229 ALA A CA 1
ATOM 1870 C C . ALA A 1 229 ? -6.096 0.822 27.580 1.00 96.81 229 ALA A C 1
ATOM 1872 O O . ALA A 1 229 ? -4.940 0.889 27.147 1.00 96.81 229 ALA A O 1
ATOM 1873 N N . ASN A 1 230 ? -6.735 -0.341 27.701 1.00 97.69 230 ASN A N 1
ATOM 1874 C CA . ASN A 1 230 ? -6.141 -1.624 27.340 1.00 97.69 230 ASN A CA 1
ATOM 1875 C C . ASN A 1 230 ? -5.894 -1.738 25.824 1.00 97.69 230 ASN A C 1
ATOM 1877 O O . ASN A 1 230 ? -4.807 -2.142 25.410 1.00 97.69 230 ASN A O 1
ATOM 1881 N N . LEU A 1 231 ? -6.848 -1.313 24.986 1.00 96.56 231 LEU A N 1
ATOM 1882 C CA . LEU A 1 231 ? -6.675 -1.232 23.530 1.00 96.56 231 LEU A CA 1
ATOM 1883 C C . LEU A 1 231 ? -5.553 -0.267 23.156 1.00 96.56 231 LEU A C 1
ATOM 1885 O O . LEU A 1 231 ? -4.715 -0.606 22.327 1.00 96.56 231 LEU A O 1
ATOM 1889 N N . GLN A 1 232 ? -5.486 0.907 23.788 1.00 95.94 232 GLN A N 1
ATOM 1890 C CA . GLN A 1 232 ? -4.411 1.869 23.546 1.00 95.94 232 GLN A CA 1
ATOM 1891 C C . GLN A 1 232 ? -3.038 1.263 23.872 1.00 95.94 232 GLN A C 1
ATOM 1893 O O . GLN A 1 232 ? -2.089 1.417 23.098 1.00 95.94 232 GLN A O 1
ATOM 1898 N N . THR A 1 233 ? -2.941 0.520 24.978 1.00 95.56 233 THR A N 1
ATOM 1899 C CA . THR A 1 233 ? -1.730 -0.219 25.366 1.00 95.56 233 THR A CA 1
ATOM 1900 C C . THR A 1 233 ? -1.372 -1.288 24.334 1.00 95.56 233 THR A C 1
ATOM 1902 O O . THR A 1 233 ? -0.226 -1.337 23.878 1.00 95.56 233 THR A O 1
ATOM 1905 N N . ALA A 1 234 ? -2.338 -2.107 23.913 1.00 95.44 234 ALA A N 1
ATOM 1906 C CA . ALA A 1 234 ? -2.125 -3.162 22.924 1.00 95.44 234 ALA A CA 1
ATOM 1907 C C . ALA A 1 234 ? -1.698 -2.603 21.556 1.00 95.44 234 ALA A C 1
ATOM 1909 O O . ALA A 1 234 ? -0.710 -3.063 20.979 1.00 95.44 234 ALA A O 1
ATOM 1910 N N . ILE A 1 235 ? -2.380 -1.562 21.066 1.00 93.38 235 ILE A N 1
ATOM 1911 C CA . ILE A 1 235 ? -2.066 -0.878 19.802 1.00 93.38 235 ILE A CA 1
ATOM 1912 C C . ILE A 1 235 ? -0.658 -0.283 19.865 1.00 93.38 235 ILE A C 1
ATOM 1914 O O . ILE A 1 235 ? 0.162 -0.547 18.986 1.00 93.38 235 ILE A O 1
ATOM 1918 N N . THR A 1 236 ? -0.340 0.454 20.933 1.00 91.44 236 THR A N 1
ATOM 1919 C CA . THR A 1 236 ? 0.991 1.050 21.122 1.00 91.44 236 THR A CA 1
ATOM 1920 C C . THR A 1 236 ? 2.077 -0.023 21.166 1.00 91.44 236 THR A C 1
ATOM 1922 O O . THR A 1 236 ? 3.139 0.146 20.570 1.00 91.44 236 THR A O 1
ATOM 1925 N N . SER A 1 237 ? 1.818 -1.144 21.843 1.00 89.19 237 SER A N 1
ATOM 1926 C CA . SER A 1 237 ? 2.771 -2.253 21.950 1.00 89.19 237 SER A CA 1
ATOM 1927 C C . SER A 1 237 ? 3.015 -2.917 20.596 1.00 89.19 237 SER A C 1
ATOM 1929 O O . SER A 1 237 ? 4.162 -3.200 20.259 1.00 89.19 237 SER A O 1
ATOM 1931 N N . ARG A 1 238 ? 1.967 -3.099 19.783 1.00 85.56 238 ARG A N 1
ATOM 1932 C CA . ARG A 1 238 ? 2.078 -3.633 18.418 1.00 85.56 238 ARG A CA 1
ATOM 1933 C C . ARG A 1 238 ? 2.887 -2.710 17.507 1.00 85.56 238 ARG A C 1
ATOM 1935 O O . ARG A 1 238 ? 3.763 -3.186 16.791 1.00 85.56 238 ARG A O 1
ATOM 1942 N N . ILE A 1 239 ? 2.638 -1.401 17.577 1.00 81.50 239 ILE A N 1
ATOM 1943 C CA . ILE A 1 239 ? 3.389 -0.393 16.811 1.00 81.50 239 ILE A CA 1
ATOM 1944 C C . ILE A 1 239 ? 4.865 -0.379 17.240 1.00 81.50 239 ILE A C 1
ATOM 1946 O O . ILE A 1 239 ? 5.754 -0.395 16.391 1.00 81.50 239 ILE A O 1
ATOM 1950 N N . LYS A 1 240 ? 5.147 -0.413 18.550 1.00 83.31 240 LYS A N 1
ATOM 1951 C CA . LYS A 1 240 ? 6.523 -0.463 19.077 1.00 83.31 240 LYS A CA 1
ATOM 1952 C C . LYS A 1 240 ? 7.257 -1.746 18.698 1.00 83.31 240 LYS A C 1
ATOM 1954 O O . LYS A 1 240 ? 8.432 -1.681 18.359 1.00 83.31 240 LYS A O 1
ATOM 1959 N N . LEU A 1 241 ? 6.587 -2.898 18.748 1.00 80.31 241 LEU A N 1
ATOM 1960 C CA . LEU A 1 241 ? 7.181 -4.171 18.344 1.00 80.31 241 LEU A CA 1
ATOM 1961 C C . LEU A 1 241 ? 7.626 -4.118 16.879 1.00 80.31 241 LEU A C 1
ATOM 1963 O O . LEU A 1 241 ? 8.773 -4.440 16.591 1.00 80.31 241 LEU A O 1
ATOM 1967 N N . ALA A 1 242 ? 6.758 -3.629 15.987 1.00 71.38 242 ALA A N 1
ATOM 1968 C CA . ALA A 1 242 ? 7.100 -3.436 14.580 1.00 71.38 242 ALA A CA 1
ATOM 1969 C C . ALA A 1 242 ? 8.301 -2.484 14.399 1.00 71.38 242 ALA A C 1
ATOM 1971 O O . ALA A 1 242 ? 9.211 -2.774 13.624 1.00 71.38 242 ALA A O 1
ATOM 1972 N N . ALA A 1 243 ? 8.352 -1.387 15.164 1.00 70.19 243 ALA A N 1
ATOM 1973 C CA . ALA A 1 243 ? 9.469 -0.441 15.127 1.00 70.19 243 ALA A CA 1
ATOM 1974 C C . ALA A 1 243 ? 10.798 -1.037 15.633 1.00 70.19 243 ALA A C 1
ATOM 1976 O O . ALA A 1 243 ? 11.853 -0.728 15.085 1.00 70.19 243 ALA A O 1
ATOM 1977 N N . ASN A 1 244 ? 10.772 -1.896 16.654 1.00 72.75 244 ASN A N 1
ATOM 1978 C CA . ASN A 1 244 ? 11.983 -2.535 17.176 1.00 72.75 244 ASN A CA 1
ATOM 1979 C C . ASN A 1 244 ? 12.521 -3.603 16.216 1.00 72.75 244 ASN A C 1
ATOM 1981 O O . ASN A 1 244 ? 13.715 -3.608 15.928 1.00 72.75 244 ASN A O 1
ATOM 1985 N N . THR A 1 245 ? 11.642 -4.444 15.656 1.00 70.81 245 THR A N 1
ATOM 1986 C CA . THR A 1 245 ? 12.017 -5.433 14.630 1.00 70.81 245 THR A CA 1
ATOM 1987 C C . THR A 1 245 ? 12.744 -4.773 13.453 1.00 70.81 245 THR A C 1
ATOM 1989 O O . THR A 1 245 ? 13.742 -5.295 12.965 1.00 70.81 245 THR A O 1
ATOM 1992 N N . ARG A 1 246 ? 12.328 -3.564 13.066 1.00 63.06 246 ARG A N 1
ATOM 1993 C CA . ARG A 1 246 ? 12.968 -2.778 12.005 1.00 63.06 246 ARG A CA 1
ATOM 1994 C C . ARG A 1 246 ? 14.428 -2.403 12.295 1.00 63.06 246 ARG A C 1
ATOM 1996 O O . ARG A 1 246 ? 15.254 -2.420 11.382 1.00 63.06 246 ARG A O 1
ATOM 2003 N N . ILE A 1 247 ? 14.760 -2.023 13.530 1.00 67.88 247 ILE A N 1
ATOM 2004 C CA . ILE A 1 247 ? 16.138 -1.641 13.896 1.00 67.88 247 ILE A CA 1
ATOM 2005 C C . ILE A 1 247 ? 17.065 -2.853 13.769 1.00 67.88 247 ILE A C 1
ATOM 2007 O O . ILE A 1 247 ? 18.172 -2.743 13.237 1.00 67.88 247 ILE A O 1
ATOM 2011 N N . ASP A 1 248 ? 16.592 -4.022 14.192 1.00 72.25 248 ASP A N 1
ATOM 2012 C CA . ASP A 1 248 ? 17.352 -5.264 14.080 1.00 72.25 248 ASP A CA 1
ATOM 2013 C C . ASP A 1 248 ? 17.577 -5.663 12.613 1.00 72.25 248 ASP A C 1
ATOM 2015 O O . ASP A 1 248 ? 18.667 -6.105 12.245 1.00 72.25 248 ASP A O 1
ATOM 2019 N N . GLU A 1 249 ? 16.588 -5.439 11.748 1.00 69.44 249 GLU A N 1
ATOM 2020 C CA . GLU A 1 249 ? 16.679 -5.716 10.310 1.00 69.44 249 GLU A CA 1
ATOM 2021 C C . GLU A 1 249 ? 17.650 -4.785 9.571 1.00 69.44 249 GLU A C 1
ATOM 2023 O O . GLU A 1 249 ? 18.416 -5.251 8.723 1.00 69.44 249 GLU A O 1
ATOM 2028 N N . LEU A 1 250 ? 17.684 -3.494 9.920 1.00 67.06 250 LEU A N 1
ATOM 2029 C CA . LEU A 1 250 ? 18.668 -2.537 9.393 1.00 67.06 250 LEU A CA 1
ATOM 2030 C C . LEU A 1 250 ? 20.104 -3.013 9.649 1.00 67.06 250 LEU A C 1
ATOM 2032 O O . LEU A 1 250 ? 20.943 -3.012 8.744 1.00 67.06 250 LEU A O 1
ATOM 2036 N N . ASN A 1 251 ? 20.365 -3.479 10.870 1.00 71.00 251 ASN A N 1
ATOM 2037 C CA . ASN A 1 251 ? 21.670 -4.006 11.256 1.00 71.00 251 ASN A CA 1
ATOM 2038 C C . ASN A 1 251 ? 22.024 -5.288 10.479 1.00 71.00 251 ASN A C 1
ATOM 2040 O O . ASN A 1 251 ? 23.189 -5.500 10.141 1.00 71.00 251 ASN A O 1
ATOM 2044 N N . GLN A 1 252 ? 21.041 -6.138 10.160 1.00 74.94 252 GLN A N 1
ATOM 2045 C CA . GLN A 1 252 ? 21.265 -7.355 9.370 1.00 74.94 252 GLN A CA 1
ATOM 2046 C C . GLN A 1 252 ? 21.617 -7.061 7.909 1.00 74.94 252 GLN A C 1
ATOM 2048 O O . GLN A 1 252 ? 22.533 -7.684 7.375 1.00 74.94 252 GLN A O 1
ATOM 2053 N N . VAL A 1 253 ? 20.942 -6.104 7.263 1.00 70.56 253 VAL A N 1
ATOM 2054 C CA . VAL A 1 253 ? 21.261 -5.722 5.875 1.00 70.56 253 VAL A CA 1
ATOM 2055 C C . VAL A 1 253 ? 22.660 -5.115 5.7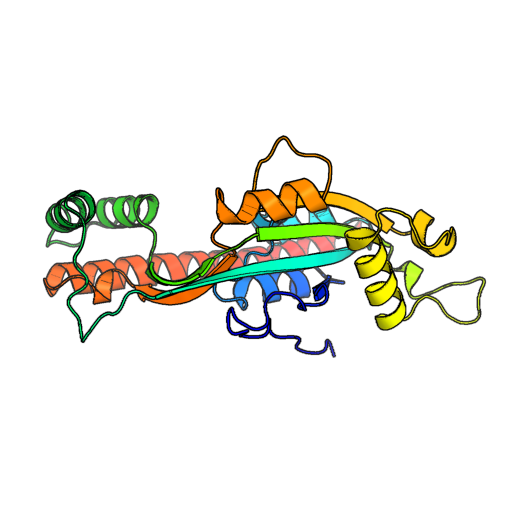81 1.00 70.56 253 VAL A C 1
ATOM 2057 O O . VAL A 1 253 ? 23.412 -5.458 4.870 1.00 70.56 253 VAL A O 1
ATOM 2060 N N . GLN A 1 254 ? 23.050 -4.272 6.743 1.00 73.44 254 GLN A N 1
ATOM 2061 C CA . GLN A 1 254 ? 24.408 -3.721 6.795 1.00 73.44 254 GLN A CA 1
ATOM 2062 C C . GLN A 1 254 ? 25.473 -4.816 6.924 1.00 73.44 254 GLN A C 1
ATOM 2064 O O . GLN A 1 254 ? 26.466 -4.779 6.201 1.00 73.44 254 GLN A O 1
ATOM 2069 N N . ARG A 1 255 ? 25.251 -5.818 7.786 1.00 75.62 255 ARG A N 1
ATOM 2070 C CA . ARG A 1 255 ? 26.153 -6.975 7.914 1.00 75.62 255 ARG A CA 1
ATOM 2071 C C . ARG A 1 255 ? 26.240 -7.778 6.620 1.00 75.62 255 ARG A C 1
ATOM 2073 O O . ARG A 1 255 ? 27.339 -8.032 6.155 1.00 75.62 255 ARG A O 1
ATOM 2080 N N . TYR A 1 256 ? 25.105 -8.082 5.989 1.00 73.75 256 TYR A N 1
ATOM 2081 C CA . TYR A 1 256 ? 25.079 -8.819 4.721 1.00 73.75 256 TYR A CA 1
ATOM 2082 C C . TYR A 1 256 ? 25.858 -8.100 3.609 1.00 73.75 256 TYR A C 1
ATOM 2084 O O . TYR A 1 256 ? 26.607 -8.729 2.865 1.00 73.75 256 TYR A O 1
ATOM 2092 N N . LYS A 1 257 ? 25.720 -6.771 3.515 1.00 70.38 257 LYS A N 1
ATOM 2093 C CA . LYS A 1 257 ? 26.479 -5.955 2.557 1.00 70.38 257 LYS A CA 1
ATOM 2094 C C . LYS A 1 257 ? 27.978 -5.959 2.851 1.00 70.38 257 LYS A C 1
ATOM 2096 O O . LYS A 1 257 ? 28.764 -6.018 1.914 1.00 70.38 257 LYS A O 1
ATOM 2101 N N . LEU A 1 258 ? 28.369 -5.903 4.125 1.00 71.19 258 LEU A N 1
ATOM 2102 C CA . LEU A 1 258 ? 29.773 -6.003 4.529 1.00 71.19 258 LEU A CA 1
ATOM 2103 C C . LEU A 1 258 ? 30.346 -7.376 4.170 1.00 71.19 258 LEU A C 1
ATOM 2105 O O . LEU A 1 258 ? 31.372 -7.435 3.505 1.00 71.19 258 LEU A O 1
ATOM 2109 N N . ASP A 1 259 ? 29.661 -8.462 4.520 1.00 72.50 259 ASP A N 1
ATOM 2110 C CA . ASP A 1 259 ? 30.119 -9.825 4.233 1.00 72.50 259 ASP A CA 1
ATOM 2111 C C . ASP A 1 259 ? 30.279 -10.066 2.721 1.00 72.50 259 ASP A C 1
ATOM 2113 O O . ASP A 1 259 ? 31.266 -10.656 2.289 1.00 72.50 259 ASP A O 1
ATOM 2117 N N . ALA A 1 260 ? 29.368 -9.540 1.894 1.00 64.12 260 ALA A N 1
ATOM 2118 C CA . ALA A 1 260 ? 29.462 -9.630 0.434 1.00 64.12 260 ALA A CA 1
ATOM 2119 C C . ALA A 1 260 ? 30.688 -8.901 -0.156 1.00 64.12 260 ALA A C 1
ATOM 2121 O O . ALA A 1 260 ? 31.169 -9.290 -1.219 1.00 64.12 260 ALA A O 1
ATOM 2122 N N . LEU A 1 261 ? 31.209 -7.874 0.524 1.00 60.09 261 LEU A N 1
ATOM 2123 C CA . LEU A 1 261 ? 32.418 -7.148 0.114 1.00 60.09 261 LEU A CA 1
ATOM 2124 C C . LEU A 1 261 ? 33.714 -7.887 0.483 1.00 60.09 261 LEU A C 1
ATOM 2126 O O . LEU A 1 261 ? 34.748 -7.603 -0.110 1.00 60.09 261 LEU A O 1
ATOM 2130 N N . PHE A 1 262 ? 33.673 -8.819 1.441 1.00 56.31 262 PHE A N 1
ATOM 2131 C CA . PHE A 1 262 ? 34.842 -9.587 1.896 1.00 56.31 262 PHE A CA 1
ATOM 2132 C C . PHE A 1 262 ? 34.959 -10.982 1.256 1.00 56.31 262 PHE A C 1
ATOM 2134 O O . PHE A 1 262 ? 35.889 -11.722 1.570 1.00 56.31 262 PHE A O 1
ATOM 2141 N N . VAL A 1 263 ? 34.020 -11.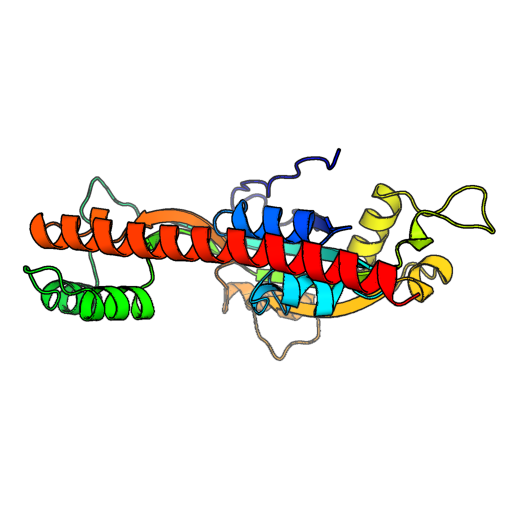352 0.378 1.00 55.25 263 VAL A N 1
ATOM 2142 C CA . VAL A 1 263 ? 34.002 -12.637 -0.352 1.00 55.25 263 VAL A CA 1
ATOM 2143 C C . VAL A 1 263 ? 34.418 -12.471 -1.832 1.00 55.25 263 VAL A C 1
ATOM 2145 O O . VAL A 1 263 ? 34.489 -13.457 -2.564 1.00 55.25 263 VAL A O 1
ATOM 2148 N N . GLN A 1 264 ? 34.732 -11.245 -2.271 1.00 44.28 264 GLN A N 1
ATOM 2149 C CA . GLN A 1 264 ? 35.338 -10.940 -3.580 1.00 44.28 264 GLN A CA 1
ATOM 2150 C C . GLN A 1 264 ? 36.856 -10.785 -3.468 1.00 44.28 264 GLN A C 1
ATOM 2152 O O . GLN A 1 264 ? 37.541 -11.182 -4.437 1.00 44.28 264 GLN A O 1
#

Radius of gyration: 21.99 Å; Cα contacts (8 Å, |Δi|>4): 355; chains: 1; bounding box: 59×28×63 Å

Secondary structure (DSSP, 8-state):
-----PPP---GGGGGG---EEEEESSHHHHHHHHHHSTTB---GGGGG--SHHHHIIIIITTSEEEEEEEEEEEEEEEE----TT-----HHHHHHHHTS-SS--HHHHHHHHHHH-SEEEEEEEEEEEEEEEEEEEGGGG--SSSSS---HHHHHHHHHHHHHHSS--S-HHHHTTEEEEEEEEESS-TT--SHHHHHHHTTTS-EEEEEEEEEEHHHH---HHHHHHHHHHHHHHHHHHHHHHHHHHHHHHHHHHHHHS--

Foldseek 3Di:
DDDPDDDDPDALVVQVDDQKDKDKAQALCSVVVCVVVQPFADLDDVSVVDDASVSVCVVAPVQSWIKMKIKDFRFHHKDAAPDPPQADPDDPVLVVLLVPQDLPQDLVSLVVSCVVPNFKDFGMFTKWKMKMWMKIFHPCQQPDPVDPGHDDPVNVVVQVSCCRPPVDRPPDPSRVVGMDTPDTDMAWADRPDPDPVNRRVRRVVTMDTRGRPDIGGPLSNDPDPSSSVSSVVSSVVVVVVVVVVRVVRVVVVVVVVVVVVVVD